Protein AF-A0A9P4G7M4-F1 (afdb_monomer)

Foldseek 3Di:
DVVVLVVLVVVLVVVVVVCCVPPVDDDPLNVLSVVLNVLVVVLVVLVVVLVVLLVQLVVCVVVVHQGDLVSLLSNLVSVLSNLVSVLSSLLSVLVSLLSVVCVVPVVDPVLVVLSVVLVVLSVVLVVLLVVLSCPLQHHVVCSSPLQSSLDDDPSNLVSLVSNLVSSLVSLVSSLVSVVVVVVVDPDDPVVVVVNVVSNVVSVVVNVVSVVVSVCVVVLDPPSVSVSSVSSNVSVVVVVVVVVVD

Radius of gyration: 21.87 Å; Cα contacts (8 Å, |Δi|>4): 175; chains: 1; bounding box: 52×34×66 Å

Structure (mmCIF, N/CA/C/O backbone):
data_AF-A0A9P4G7M4-F1
#
_entry.id   AF-A0A9P4G7M4-F1
#
loop_
_atom_site.group_PDB
_atom_site.id
_atom_site.type_symbol
_atom_site.label_atom_id
_atom_site.label_alt_id
_atom_site.label_comp_id
_atom_site.label_asym_id
_atom_site.label_entity_id
_atom_site.label_seq_id
_atom_site.pdbx_PDB_ins_code
_atom_site.Cartn_x
_atom_site.Cartn_y
_atom_site.Cartn_z
_atom_site.occupancy
_atom_site.B_iso_or_equiv
_atom_site.auth_seq_id
_atom_site.auth_comp_id
_atom_site.auth_asym_id
_atom_site.auth_atom_id
_atom_site.pdbx_PDB_model_num
ATOM 1 N N . MET A 1 1 ? -1.949 13.566 -6.424 1.00 79.69 1 MET A N 1
ATOM 2 C CA . MET A 1 1 ? -1.309 12.669 -5.429 1.00 79.69 1 MET A CA 1
ATOM 3 C C . MET A 1 1 ? -0.889 13.424 -4.176 1.00 79.69 1 MET A C 1
ATOM 5 O O . MET A 1 1 ? -1.465 13.161 -3.133 1.00 79.69 1 MET A O 1
ATOM 9 N N . TRP A 1 2 ? 0.007 14.411 -4.272 1.00 88.25 2 TRP A N 1
ATOM 10 C CA . TRP A 1 2 ? 0.541 15.120 -3.100 1.00 88.25 2 TRP A CA 1
ATOM 11 C C . TRP A 1 2 ? -0.489 15.802 -2.199 1.00 88.25 2 TRP A C 1
ATOM 13 O O . TRP A 1 2 ? -0.325 15.769 -0.988 1.00 88.25 2 TRP A O 1
ATOM 23 N N . ILE A 1 3 ? -1.573 16.349 -2.758 1.00 90.12 3 ILE A N 1
ATOM 24 C CA . ILE A 1 3 ? -2.653 16.963 -1.965 1.00 90.12 3 ILE A CA 1
ATOM 25 C C . ILE A 1 3 ? -3.304 15.929 -1.030 1.00 90.12 3 ILE A C 1
ATOM 27 O O . ILE A 1 3 ? -3.461 16.180 0.161 1.00 90.12 3 ILE A O 1
ATOM 31 N N . LEU A 1 4 ? -3.624 14.739 -1.550 1.00 86.31 4 LEU A N 1
ATOM 32 C CA . LEU A 1 4 ? -4.212 13.653 -0.759 1.00 86.31 4 LEU A CA 1
ATOM 33 C C . LEU A 1 4 ? -3.218 13.114 0.274 1.00 86.31 4 LEU A C 1
ATOM 35 O O . LEU A 1 4 ? -3.598 12.867 1.413 1.00 86.31 4 LEU A O 1
ATOM 39 N N . THR A 1 5 ? -1.939 12.987 -0.089 1.00 87.94 5 THR A N 1
ATOM 40 C CA . THR A 1 5 ? -0.882 12.594 0.854 1.00 87.94 5 THR A CA 1
ATOM 41 C C . THR A 1 5 ? -0.725 13.624 1.970 1.00 87.94 5 THR A C 1
ATOM 43 O O . THR A 1 5 ? -0.665 13.247 3.135 1.00 87.94 5 THR A O 1
ATOM 46 N N . GLY A 1 6 ? -0.735 14.919 1.641 1.00 88.62 6 GLY A N 1
ATOM 47 C CA . GLY A 1 6 ? -0.714 16.012 2.613 1.00 88.62 6 GLY A CA 1
ATOM 48 C C . GLY A 1 6 ? -1.910 15.955 3.559 1.00 88.62 6 GLY A C 1
ATOM 49 O O . GLY A 1 6 ? -1.742 16.042 4.772 1.00 88.62 6 GLY A O 1
ATOM 50 N N . PHE A 1 7 ? -3.106 15.696 3.029 1.00 89.81 7 PHE A N 1
ATOM 51 C CA . PHE A 1 7 ? -4.300 15.492 3.846 1.00 89.81 7 PHE A CA 1
ATOM 52 C C . PHE A 1 7 ? -4.168 14.276 4.781 1.00 89.81 7 PHE A C 1
ATOM 54 O O . PHE A 1 7 ? -4.467 14.380 5.970 1.00 89.81 7 PHE A O 1
ATOM 61 N N . CYS A 1 8 ? -3.641 13.146 4.298 1.00 86.25 8 CYS A N 1
ATOM 62 C CA . CYS A 1 8 ? -3.356 11.971 5.129 1.00 86.25 8 CYS A CA 1
ATOM 63 C C . CYS A 1 8 ? -2.328 12.261 6.233 1.00 86.25 8 CYS A C 1
ATOM 65 O O . CYS A 1 8 ? -2.501 11.798 7.363 1.00 86.25 8 CYS A O 1
ATOM 67 N N . ILE A 1 9 ? -1.282 13.039 5.934 1.00 89.12 9 ILE A N 1
ATOM 68 C CA . ILE A 1 9 ? -0.293 13.483 6.924 1.00 89.12 9 ILE A CA 1
ATOM 69 C C . ILE A 1 9 ? -0.988 14.319 8.002 1.00 89.12 9 ILE A C 1
ATOM 71 O O . ILE A 1 9 ? -0.835 14.025 9.185 1.00 89.12 9 ILE A O 1
ATOM 75 N N . LEU A 1 10 ? -1.813 15.297 7.613 1.00 90.06 10 LEU A N 1
ATOM 76 C CA . LEU A 1 10 ? -2.554 16.146 8.550 1.00 90.06 10 LEU A CA 1
ATOM 77 C C . LEU A 1 10 ? -3.499 15.337 9.448 1.00 90.06 10 LEU A C 1
ATOM 79 O O . LEU A 1 10 ? -3.502 15.532 10.661 1.00 90.06 10 LEU A O 1
ATOM 83 N N . LEU A 1 11 ? -4.257 14.392 8.886 1.00 87.38 11 LEU A N 1
ATOM 84 C CA . LEU A 1 11 ? -5.125 13.504 9.667 1.00 87.38 11 LEU A CA 1
ATOM 85 C C . LEU A 1 11 ? -4.331 12.623 10.638 1.00 87.38 11 LEU A C 1
ATOM 87 O O . LEU A 1 11 ? -4.755 12.410 11.776 1.00 87.38 11 LEU A O 1
ATOM 91 N N . THR A 1 12 ? -3.169 12.130 10.207 1.00 85.56 12 THR A N 1
ATOM 92 C CA . THR A 1 12 ? -2.283 11.315 11.046 1.00 85.56 12 THR A CA 1
ATOM 93 C C . THR A 1 12 ? -1.740 12.148 12.204 1.00 85.56 12 THR A C 1
ATOM 95 O O . THR A 1 12 ? -1.863 11.741 13.357 1.00 85.56 12 THR A O 1
ATOM 98 N N . LEU A 1 13 ? -1.242 13.356 11.930 1.00 86.50 13 LEU A N 1
ATOM 99 C CA . LEU A 1 13 ? -0.801 14.307 12.953 1.00 86.50 13 LEU A CA 1
ATOM 100 C C . LEU A 1 13 ? -1.934 14.682 13.916 1.00 86.50 13 LEU A C 1
ATOM 102 O O . LEU A 1 13 ? -1.719 14.703 15.125 1.00 86.50 13 LEU A O 1
ATOM 106 N N . GLY A 1 14 ? -3.150 14.905 13.411 1.00 84.06 14 GLY A N 1
ATOM 107 C CA . GLY A 1 14 ? -4.335 15.158 14.232 1.00 84.06 14 GLY A CA 1
ATOM 108 C C . GLY A 1 14 ? -4.647 13.996 15.178 1.00 84.06 14 GLY A C 1
ATOM 109 O O . GLY A 1 14 ? -4.887 14.211 16.367 1.00 84.06 14 GLY A O 1
ATOM 110 N N . ARG A 1 15 ? -4.557 12.750 14.695 1.00 82.00 15 ARG A N 1
ATOM 111 C CA . ARG A 1 15 ? -4.693 11.550 15.536 1.00 82.00 15 ARG A CA 1
ATOM 112 C C . ARG A 1 15 ? -3.630 11.506 16.634 1.00 82.00 15 ARG A C 1
ATOM 114 O O . ARG A 1 15 ? -3.980 11.231 17.781 1.00 82.00 15 ARG A O 1
ATOM 121 N N . TYR A 1 16 ? -2.370 11.801 16.312 1.00 82.06 16 TYR A N 1
ATOM 122 C CA . TYR A 1 16 ? -1.296 11.875 17.308 1.00 82.06 16 TYR A CA 1
ATOM 123 C C . TYR A 1 16 ? -1.534 12.977 18.332 1.00 82.06 16 TYR A C 1
ATOM 125 O O . TYR A 1 16 ? -1.404 12.725 19.525 1.00 82.06 16 TYR A O 1
ATOM 133 N N . ALA A 1 17 ? -1.941 14.169 17.895 1.00 83.00 17 ALA A N 1
ATOM 134 C CA . ALA A 1 17 ? -2.231 15.287 18.783 1.00 83.00 17 ALA A CA 1
ATOM 135 C C . ALA A 1 17 ? -3.370 14.950 19.759 1.00 83.00 17 ALA A C 1
ATOM 137 O O . ALA A 1 17 ? -3.234 15.171 20.962 1.00 83.00 17 ALA A O 1
ATOM 138 N N . ILE A 1 18 ? -4.459 14.344 19.273 1.00 82.31 18 ILE A N 1
ATOM 139 C CA . ILE A 1 18 ? -5.577 13.894 20.116 1.00 82.31 18 ILE A CA 1
ATOM 140 C C . ILE A 1 18 ? -5.105 12.824 21.107 1.00 82.31 18 ILE A C 1
ATOM 142 O O . ILE A 1 18 ? -5.385 12.917 22.301 1.00 82.31 18 ILE A O 1
ATOM 146 N N . ARG A 1 19 ? -4.353 11.818 20.646 1.00 77.00 19 ARG A N 1
ATOM 147 C CA . ARG A 1 19 ? -3.856 10.736 21.513 1.00 77.00 19 ARG A CA 1
ATOM 148 C C . ARG A 1 19 ? -2.857 11.222 22.553 1.00 77.00 19 ARG A C 1
ATOM 150 O O . ARG A 1 19 ? -2.927 10.782 23.697 1.00 77.00 19 ARG A O 1
ATOM 157 N N . TYR A 1 20 ? -1.980 12.150 22.190 1.00 75.81 20 TYR A N 1
ATOM 158 C CA . TYR A 1 20 ? -1.038 12.769 23.115 1.00 75.81 20 TYR A CA 1
ATOM 159 C C . TYR A 1 20 ? -1.773 13.527 24.227 1.00 75.81 20 TYR A C 1
ATOM 161 O O . TYR A 1 20 ? -1.411 13.412 25.393 1.00 75.81 20 TYR A O 1
ATOM 169 N N . ARG A 1 21 ? -2.861 14.231 23.886 1.00 76.06 21 ARG A N 1
ATOM 170 C CA . ARG A 1 21 ? -3.689 14.969 24.852 1.00 76.06 21 ARG A CA 1
ATOM 171 C C . ARG A 1 21 ? -4.568 14.072 25.731 1.00 76.06 21 ARG A C 1
ATOM 173 O O . ARG A 1 21 ? -4.861 14.464 26.853 1.00 76.06 21 ARG A O 1
ATOM 180 N N . VAL A 1 22 ? -5.002 12.908 25.237 1.00 75.00 22 VAL A N 1
ATOM 181 C CA . VAL A 1 22 ? -5.987 12.047 25.926 1.00 75.00 22 VAL A CA 1
ATOM 182 C C . VAL A 1 22 ? -5.360 10.837 26.630 1.00 75.00 22 VAL A C 1
ATOM 184 O O . VAL A 1 22 ? -5.809 10.474 27.711 1.00 75.00 22 VAL A O 1
ATOM 187 N N . SER A 1 23 ? -4.355 10.184 26.037 1.00 64.69 23 SER A N 1
ATOM 188 C CA . SER A 1 23 ? -3.892 8.855 26.474 1.00 64.69 23 SER A CA 1
ATOM 189 C C . SER A 1 23 ? -2.457 8.807 27.012 1.00 64.69 23 SER A C 1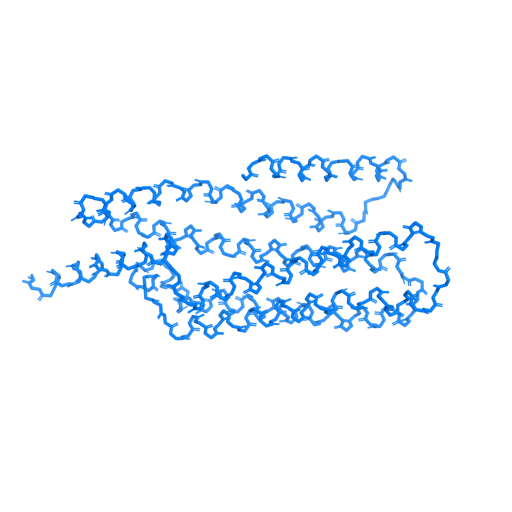
ATOM 191 O O . SER A 1 23 ? -2.133 7.815 27.665 1.00 64.69 23 SER A O 1
ATOM 193 N N . LEU A 1 24 ? -1.598 9.802 26.726 1.00 61.62 24 LEU A N 1
ATOM 194 C CA . LEU A 1 24 ? -0.189 9.913 27.178 1.00 61.62 24 LEU A CA 1
ATOM 195 C C . LEU A 1 24 ? 0.673 8.628 27.055 1.00 61.62 24 LEU A C 1
ATOM 197 O O . LEU A 1 24 ? 1.715 8.504 27.696 1.00 61.62 24 LEU A O 1
ATOM 201 N N . ARG A 1 25 ? 0.267 7.653 26.235 1.00 60.00 25 ARG A N 1
ATOM 202 C CA . ARG A 1 25 ? 0.961 6.375 26.036 1.00 60.00 25 ARG A CA 1
ATOM 203 C C . ARG A 1 25 ? 1.052 6.064 24.551 1.00 60.00 25 ARG A C 1
ATOM 205 O O . ARG A 1 25 ? 0.044 6.109 23.851 1.00 60.00 25 ARG A O 1
ATOM 212 N N . PHE A 1 26 ? 2.258 5.726 24.103 1.00 59.38 26 PHE A N 1
ATOM 213 C CA . PHE A 1 26 ? 2.519 5.241 22.751 1.00 59.38 26 PHE A CA 1
ATOM 214 C C . PHE A 1 26 ? 2.152 3.762 22.656 1.00 59.38 26 PHE A C 1
ATOM 216 O O . PHE A 1 26 ? 2.694 2.936 23.394 1.00 59.38 26 PHE A O 1
ATOM 223 N N . TYR A 1 27 ? 1.240 3.428 21.747 1.00 67.25 27 TYR A N 1
ATOM 224 C CA . TYR A 1 27 ? 0.842 2.047 21.494 1.00 67.25 27 TYR A CA 1
ATOM 225 C C . TYR A 1 27 ? 1.516 1.509 20.228 1.00 67.25 27 TYR A C 1
ATOM 227 O O . TYR A 1 27 ? 1.946 2.248 19.345 1.00 67.25 27 TYR A O 1
ATOM 235 N N . LYS A 1 28 ? 1.638 0.181 20.131 1.00 72.88 28 LYS A N 1
ATOM 236 C CA . LYS A 1 28 ? 2.286 -0.487 18.986 1.00 72.88 28 LYS A CA 1
ATOM 237 C C . LYS A 1 28 ? 1.546 -0.233 17.661 1.00 72.88 28 LYS A C 1
ATOM 239 O O . LYS A 1 28 ? 2.158 -0.351 16.603 1.00 72.88 28 LYS A O 1
ATOM 244 N N . ASP A 1 29 ? 0.261 0.130 17.708 1.00 74.94 29 ASP A N 1
ATOM 245 C CA . ASP A 1 29 ? -0.522 0.507 16.525 1.00 74.94 29 ASP A CA 1
ATOM 246 C C . ASP A 1 29 ? -0.053 1.833 15.907 1.00 74.94 29 ASP A C 1
ATOM 248 O O . ASP A 1 29 ? -0.089 1.985 14.686 1.00 74.94 29 ASP A O 1
ATOM 252 N N . ASP A 1 30 ? 0.446 2.763 16.725 1.00 78.00 30 ASP A N 1
ATOM 253 C CA . ASP A 1 30 ? 0.988 4.038 16.259 1.00 78.00 30 ASP A CA 1
ATOM 254 C C . ASP A 1 30 ? 2.239 3.824 15.394 1.00 78.00 30 ASP A C 1
ATOM 256 O O . ASP A 1 30 ? 2.369 4.415 14.325 1.00 78.00 30 ASP A O 1
ATOM 260 N N . ILE A 1 31 ? 3.139 2.926 15.800 1.00 81.94 31 ILE A N 1
ATOM 261 C CA . ILE A 1 31 ? 4.343 2.615 15.012 1.00 81.94 31 ILE A CA 1
ATOM 262 C C . ILE A 1 31 ? 3.945 2.041 13.646 1.00 81.94 31 ILE A C 1
ATOM 264 O O . ILE A 1 31 ? 4.458 2.482 12.620 1.00 81.94 31 ILE A O 1
ATOM 268 N N . ALA A 1 32 ? 2.978 1.119 13.613 1.00 83.06 32 ALA A N 1
ATOM 269 C CA . ALA A 1 32 ? 2.484 0.547 12.362 1.00 83.06 32 ALA A CA 1
ATOM 270 C C . ALA A 1 32 ? 1.860 1.614 11.441 1.00 83.06 32 ALA A C 1
ATOM 272 O O . ALA A 1 32 ? 2.080 1.590 10.229 1.00 83.06 32 ALA A O 1
ATOM 273 N N . HIS A 1 33 ? 1.135 2.591 11.996 1.00 81.88 33 HIS A N 1
ATOM 274 C CA . HIS A 1 33 ? 0.593 3.708 11.220 1.00 81.88 33 HIS A CA 1
ATOM 275 C C . HIS A 1 33 ? 1.676 4.646 10.668 1.00 81.88 33 HIS A C 1
ATOM 277 O O . HIS A 1 33 ? 1.557 5.078 9.521 1.00 81.88 33 HIS A O 1
ATOM 283 N N . LEU A 1 34 ? 2.745 4.925 11.420 1.00 86.00 34 LEU A N 1
ATOM 284 C CA . LEU A 1 34 ? 3.889 5.693 10.909 1.00 86.00 34 LEU A CA 1
ATOM 285 C C . LEU A 1 34 ? 4.627 4.945 9.803 1.00 86.00 34 LEU A C 1
ATOM 287 O O . LEU A 1 34 ? 4.969 5.548 8.789 1.00 86.00 34 LEU A O 1
ATOM 291 N N . CYS A 1 35 ? 4.818 3.633 9.951 1.00 88.81 35 CYS A N 1
ATOM 292 C CA . CYS A 1 35 ? 5.389 2.806 8.892 1.00 88.81 35 CYS A CA 1
ATOM 293 C C . CYS A 1 35 ? 4.529 2.863 7.621 1.00 88.81 35 CYS A C 1
ATOM 295 O O . CYS A 1 35 ? 5.064 3.039 6.528 1.00 88.81 35 CYS A O 1
ATOM 297 N N . ALA A 1 36 ? 3.199 2.787 7.751 1.00 88.19 36 ALA A N 1
ATOM 298 C CA . ALA A 1 36 ? 2.291 2.943 6.616 1.00 88.19 36 ALA A CA 1
ATOM 299 C C . ALA A 1 36 ? 2.414 4.334 5.969 1.00 88.19 36 ALA A C 1
ATOM 301 O O . ALA A 1 36 ? 2.448 4.439 4.746 1.00 88.19 36 ALA A O 1
ATOM 302 N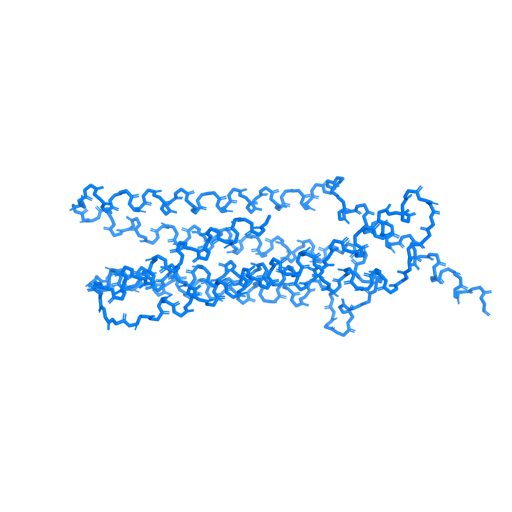 N . LEU A 1 37 ? 2.539 5.400 6.765 1.00 89.38 37 LEU A N 1
ATOM 303 C CA . LEU A 1 37 ? 2.759 6.748 6.237 1.00 89.38 37 LEU A CA 1
ATOM 304 C C . LEU A 1 37 ? 4.091 6.852 5.478 1.00 89.38 37 LEU A C 1
ATOM 306 O O . LEU A 1 37 ? 4.133 7.436 4.397 1.00 89.38 37 LEU A O 1
ATOM 310 N N . GLY A 1 38 ? 5.152 6.236 6.004 1.00 91.31 38 GLY A N 1
ATOM 311 C CA . GLY A 1 38 ? 6.445 6.133 5.329 1.00 91.31 38 GLY A CA 1
ATOM 312 C C . GLY A 1 38 ? 6.325 5.447 3.969 1.00 91.31 38 GLY A C 1
ATOM 313 O O . GLY A 1 38 ? 6.766 5.998 2.960 1.00 91.31 38 GLY A O 1
ATOM 314 N N . TRP A 1 39 ? 5.640 4.300 3.907 1.00 92.81 39 TRP A N 1
ATOM 315 C CA . TRP A 1 39 ? 5.383 3.609 2.641 1.00 92.81 39 TRP A CA 1
ATOM 316 C C . TRP A 1 39 ? 4.549 4.437 1.665 1.00 92.81 39 TRP A C 1
ATOM 318 O O . TRP A 1 39 ? 4.826 4.421 0.469 1.00 92.81 39 TRP A O 1
ATOM 328 N N . LEU A 1 40 ? 3.563 5.198 2.148 1.00 91.75 40 LEU A N 1
ATOM 329 C CA . LEU A 1 40 ? 2.769 6.089 1.303 1.00 91.75 40 LEU A CA 1
ATOM 330 C C . LEU A 1 40 ? 3.627 7.201 0.687 1.00 91.75 40 LEU A C 1
ATOM 332 O O . LEU A 1 40 ? 3.487 7.491 -0.500 1.00 91.75 40 LEU A O 1
ATOM 336 N N . ILE A 1 41 ? 4.528 7.803 1.468 1.00 92.94 41 ILE A N 1
ATOM 337 C CA . ILE A 1 41 ? 5.445 8.837 0.971 1.00 92.94 41 ILE A CA 1
ATOM 338 C C . ILE A 1 41 ? 6.378 8.244 -0.088 1.00 92.94 41 ILE A C 1
ATOM 340 O O . ILE A 1 41 ? 6.483 8.817 -1.169 1.00 92.94 41 ILE A O 1
ATOM 344 N N . ILE A 1 42 ? 6.977 7.077 0.177 1.00 93.31 42 ILE A N 1
ATOM 345 C CA . ILE A 1 42 ? 7.842 6.368 -0.782 1.00 93.31 42 ILE A CA 1
ATOM 346 C C . ILE A 1 42 ? 7.071 6.024 -2.065 1.00 93.31 42 ILE A C 1
ATOM 348 O O . ILE A 1 42 ? 7.563 6.223 -3.172 1.00 93.31 42 ILE A O 1
ATOM 352 N N . PHE A 1 43 ? 5.828 5.555 -1.949 1.00 92.31 43 PHE A N 1
ATOM 353 C CA . PHE A 1 43 ? 4.995 5.255 -3.112 1.00 92.31 43 PHE A CA 1
ATOM 354 C C . PHE A 1 43 ? 4.743 6.511 -3.956 1.00 92.31 43 PHE A C 1
ATOM 356 O O . PHE A 1 43 ? 4.850 6.476 -5.185 1.00 92.31 43 PHE A O 1
ATOM 363 N N . CYS A 1 44 ? 4.431 7.635 -3.306 1.00 91.69 44 CYS A N 1
ATOM 364 C CA . CYS A 1 44 ? 4.222 8.905 -3.989 1.00 91.69 44 CYS A CA 1
ATOM 365 C C . CYS A 1 44 ? 5.500 9.425 -4.651 1.00 91.69 44 CYS A C 1
ATOM 367 O O . CYS A 1 44 ? 5.419 9.875 -5.791 1.00 91.69 44 CYS A O 1
ATOM 369 N N . THR A 1 45 ? 6.664 9.341 -3.999 1.00 92.62 45 THR A N 1
ATOM 370 C CA . THR A 1 45 ? 7.934 9.779 -4.599 1.00 92.62 45 THR A CA 1
ATOM 371 C C . THR A 1 45 ? 8.305 8.929 -5.810 1.00 92.62 45 THR A C 1
ATOM 373 O O . THR A 1 45 ? 8.600 9.495 -6.859 1.00 92.62 45 THR A O 1
ATOM 376 N N . ILE A 1 46 ? 8.211 7.596 -5.722 1.00 92.19 46 ILE A N 1
ATOM 377 C CA . ILE A 1 46 ? 8.483 6.699 -6.859 1.00 92.19 46 ILE A CA 1
ATOM 378 C C . ILE A 1 46 ? 7.545 7.018 -8.025 1.00 92.19 46 ILE A C 1
ATOM 380 O O . ILE A 1 46 ? 7.999 7.168 -9.157 1.00 92.19 46 ILE A O 1
ATOM 384 N N . THR A 1 47 ? 6.249 7.190 -7.746 1.00 89.31 47 THR A N 1
ATOM 385 C CA . THR A 1 47 ? 5.258 7.535 -8.777 1.00 89.31 47 THR A CA 1
ATOM 386 C C . THR A 1 47 ? 5.596 8.866 -9.456 1.00 89.31 47 THR A C 1
ATOM 388 O O . THR A 1 47 ? 5.413 8.997 -10.659 1.00 89.31 47 THR A O 1
ATOM 391 N N . 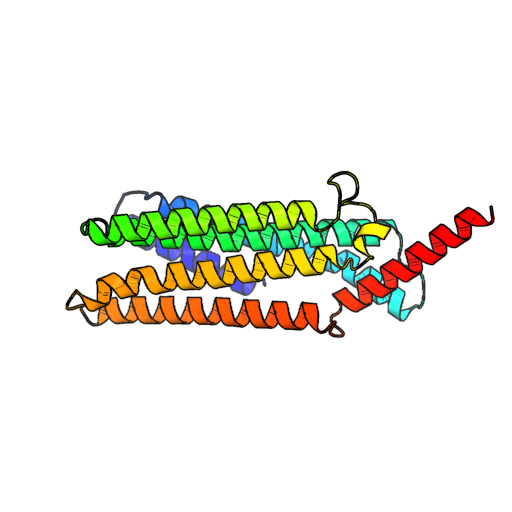GLN A 1 48 ? 6.119 9.848 -8.713 1.00 91.75 48 GLN A N 1
ATOM 392 C CA . GLN A 1 48 ? 6.551 11.129 -9.282 1.00 91.75 48 GLN A CA 1
ATOM 393 C C . GLN A 1 48 ? 7.781 10.993 -10.177 1.00 91.75 48 GLN A C 1
ATOM 395 O O . GLN A 1 48 ? 7.788 11.505 -11.292 1.00 91.75 48 GLN A O 1
ATOM 400 N N . VAL A 1 49 ? 8.800 10.264 -9.717 1.00 91.69 49 VAL A N 1
ATOM 401 C CA . VAL A 1 49 ? 10.022 10.013 -10.498 1.00 91.69 49 VAL A CA 1
ATOM 402 C C . VAL A 1 49 ? 9.704 9.240 -11.780 1.00 91.69 49 VAL A C 1
ATOM 404 O O . VAL A 1 49 ? 10.298 9.504 -12.821 1.00 91.69 49 VAL A O 1
ATOM 407 N N . MET A 1 50 ? 8.721 8.338 -11.737 1.00 88.88 50 MET A N 1
ATOM 408 C CA . MET A 1 50 ? 8.293 7.546 -12.889 1.00 88.88 50 MET A CA 1
ATOM 409 C C . MET A 1 50 ? 7.696 8.382 -14.035 1.00 88.88 50 MET A C 1
ATOM 411 O O . MET A 1 50 ? 7.757 7.941 -15.183 1.00 88.88 50 MET A O 1
ATOM 415 N N . PHE A 1 51 ? 7.179 9.594 -13.791 1.00 88.12 51 PHE A N 1
ATOM 416 C CA . PHE A 1 51 ? 6.650 10.440 -14.875 1.00 88.12 51 PHE A CA 1
ATOM 417 C C . PHE A 1 51 ? 7.710 10.807 -15.921 1.00 88.12 51 PHE A C 1
ATOM 419 O O . PHE A 1 51 ? 7.382 10.872 -17.102 1.00 88.12 51 PHE A O 1
ATOM 426 N N . GLY A 1 52 ? 8.972 10.989 -15.518 1.00 88.44 52 GLY A N 1
ATOM 427 C CA . GLY A 1 52 ? 10.078 11.311 -16.427 1.00 88.44 52 GLY A CA 1
ATOM 428 C C . GLY A 1 52 ? 10.287 10.269 -17.536 1.00 88.44 52 GLY A C 1
ATOM 429 O O . GLY A 1 52 ? 10.084 10.592 -18.708 1.00 88.44 52 GLY A O 1
ATOM 430 N N . PRO A 1 53 ? 10.650 9.012 -17.207 1.00 86.44 53 PRO A N 1
ATOM 431 C CA . PRO A 1 53 ? 10.840 7.969 -18.214 1.00 86.44 53 PRO A CA 1
ATOM 432 C C . PRO A 1 53 ? 9.552 7.659 -18.984 1.00 86.44 53 PRO A C 1
ATOM 434 O O . PRO A 1 53 ? 9.615 7.440 -20.190 1.00 86.44 53 PRO A O 1
ATOM 437 N N . THR A 1 54 ? 8.385 7.732 -18.331 1.00 86.12 54 THR A N 1
ATOM 438 C CA . THR A 1 54 ? 7.081 7.560 -18.998 1.00 86.12 54 THR A CA 1
ATOM 439 C C . THR A 1 54 ? 6.892 8.592 -20.112 1.00 86.12 54 THR A C 1
ATOM 441 O O . THR A 1 54 ? 6.524 8.233 -21.224 1.00 86.12 54 THR A O 1
ATOM 444 N N . HIS A 1 55 ? 7.191 9.869 -19.856 1.00 87.31 55 HIS A N 1
ATOM 445 C CA . HIS A 1 55 ? 7.063 10.929 -20.858 1.00 87.31 55 HIS A CA 1
ATOM 446 C C . HIS A 1 55 ? 8.050 10.757 -22.022 1.00 87.31 55 HIS A C 1
ATOM 448 O O . HIS A 1 55 ? 7.715 11.050 -23.167 1.00 87.31 55 HIS A O 1
ATOM 454 N N . ILE A 1 56 ? 9.267 10.276 -21.756 1.00 86.62 56 ILE A N 1
ATOM 455 C CA . ILE A 1 56 ? 10.252 9.993 -22.812 1.00 86.62 56 ILE A CA 1
ATOM 456 C C . ILE A 1 56 ? 9.753 8.860 -23.713 1.00 86.62 56 ILE A C 1
ATOM 458 O O . ILE A 1 56 ? 9.809 8.990 -24.933 1.00 86.62 56 ILE A O 1
ATOM 462 N N . MET A 1 57 ? 9.222 7.787 -23.124 1.00 82.62 57 MET A N 1
ATOM 463 C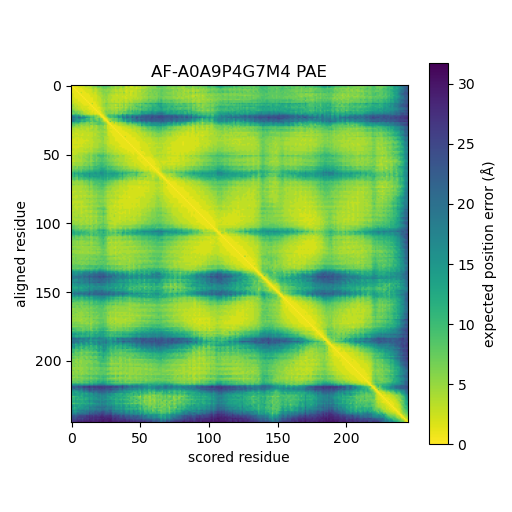 CA . MET A 1 57 ? 8.676 6.656 -23.876 1.00 82.62 57 MET A CA 1
ATOM 464 C C . MET A 1 57 ? 7.379 7.006 -24.634 1.00 82.62 57 MET A C 1
ATOM 466 O O . MET A 1 57 ? 7.124 6.483 -25.715 1.00 82.62 57 MET A O 1
ATOM 470 N N . LEU A 1 58 ? 6.559 7.919 -24.105 1.00 84.94 58 LEU A N 1
ATOM 471 C CA . LEU A 1 58 ? 5.400 8.454 -24.830 1.00 84.94 58 LEU A CA 1
ATOM 472 C C . LEU A 1 58 ? 5.816 9.341 -26.006 1.00 84.94 58 LEU A C 1
ATOM 474 O O . LEU A 1 58 ? 5.234 9.262 -27.081 1.00 84.94 58 LEU A O 1
ATOM 478 N N . ARG A 1 59 ? 6.870 10.140 -25.846 1.00 86.69 59 ARG A N 1
ATOM 479 C CA . ARG A 1 59 ? 7.398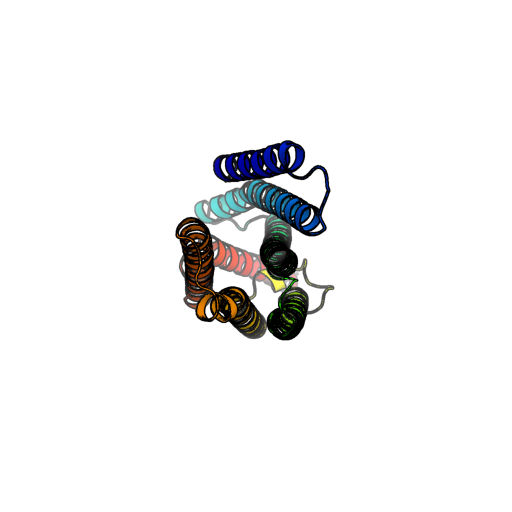 10.954 -26.943 1.00 86.69 59 ARG A CA 1
ATOM 480 C C . ARG A 1 59 ? 8.034 10.100 -28.042 1.00 86.69 59 ARG A C 1
ATOM 482 O O . ARG A 1 59 ? 7.935 10.438 -29.216 1.00 86.69 59 ARG A O 1
ATOM 489 N N . SER A 1 60 ? 8.694 9.002 -27.680 1.00 83.62 60 SER A N 1
ATOM 490 C CA . SER A 1 60 ? 9.279 8.080 -28.659 1.00 83.62 60 SER A CA 1
ATOM 491 C C . SER A 1 60 ? 8.199 7.367 -29.483 1.00 83.62 60 SER A C 1
ATOM 493 O O . SER A 1 60 ? 8.378 7.185 -30.683 1.00 83.62 60 SER A O 1
ATOM 495 N N . LEU A 1 61 ? 7.046 7.077 -28.867 1.00 82.06 61 LEU A N 1
ATOM 496 C CA . LEU A 1 61 ? 5.827 6.625 -29.548 1.00 82.06 61 LEU A CA 1
ATOM 497 C C . LEU A 1 61 ? 5.313 7.642 -30.576 1.00 82.06 61 LEU A C 1
ATOM 499 O O . LEU A 1 61 ? 5.084 7.285 -31.727 1.00 82.06 61 LEU A O 1
ATOM 503 N N . GLU A 1 62 ? 5.164 8.908 -30.177 1.00 84.75 62 GLU A N 1
ATOM 504 C CA . GLU A 1 62 ? 4.701 9.984 -31.071 1.00 84.75 62 GLU A CA 1
ATOM 505 C C . GLU A 1 62 ? 5.641 10.199 -32.263 1.00 84.75 62 GLU A C 1
ATOM 507 O O . GLU A 1 62 ? 5.193 10.453 -33.379 1.00 84.75 62 GLU A O 1
ATOM 512 N N . LEU A 1 63 ? 6.951 10.087 -32.029 1.00 86.06 63 LEU A N 1
ATOM 513 C CA . LEU A 1 63 ? 7.987 10.272 -33.045 1.00 86.06 63 LEU A CA 1
ATOM 514 C C . LEU A 1 63 ? 8.302 8.996 -33.838 1.00 86.06 63 LEU A C 1
ATOM 516 O O . LEU A 1 63 ? 9.160 9.053 -34.715 1.00 86.06 63 LEU A O 1
ATOM 520 N N . GLN A 1 64 ? 7.669 7.859 -33.518 1.00 82.19 64 GLN A N 1
ATOM 521 C CA . GLN A 1 64 ? 7.970 6.537 -34.093 1.00 82.19 64 GLN A CA 1
ATOM 522 C C . GLN A 1 64 ? 9.469 6.191 -34.052 1.00 82.19 64 GLN A C 1
ATOM 524 O O . GLN A 1 64 ? 10.019 5.576 -34.963 1.00 82.19 64 GLN A O 1
ATOM 529 N N . THR A 1 65 ? 10.149 6.618 -32.989 1.00 82.44 65 THR A N 1
ATOM 530 C CA . THR A 1 65 ? 11.565 6.317 -32.759 1.00 82.44 65 THR A CA 1
ATOM 531 C C . THR A 1 65 ? 11.692 5.330 -31.604 1.00 82.44 65 THR A C 1
ATOM 533 O O . THR A 1 65 ? 10.913 5.410 -30.653 1.00 82.44 65 THR A O 1
ATOM 536 N N . PRO A 1 66 ? 12.653 4.393 -31.640 1.00 78.25 66 PRO A N 1
ATOM 537 C CA . PRO A 1 66 ? 12.837 3.464 -30.536 1.00 78.25 66 PRO A CA 1
ATOM 538 C C . PRO A 1 66 ? 13.301 4.223 -29.276 1.00 78.25 66 PRO A C 1
ATOM 540 O O . PRO A 1 66 ? 14.289 4.966 -29.344 1.00 78.25 66 PRO A O 1
ATOM 543 N N . PRO A 1 67 ? 12.626 4.082 -28.115 1.00 79.44 67 PRO A N 1
ATOM 544 C CA . PRO A 1 67 ? 13.098 4.669 -26.867 1.00 79.44 67 PRO A CA 1
ATOM 545 C C . PRO A 1 67 ? 14.494 4.167 -26.473 1.00 79.44 67 PRO A C 1
ATOM 547 O O . PRO A 1 67 ? 14.833 3.006 -26.713 1.00 79.44 67 PRO A O 1
ATOM 550 N N . PRO A 1 68 ? 15.297 5.000 -25.785 1.00 83.12 68 PRO A N 1
ATOM 551 C CA . PRO A 1 68 ? 16.594 4.571 -25.282 1.00 83.12 68 PRO A CA 1
ATOM 552 C C . PRO A 1 68 ? 16.464 3.359 -24.337 1.00 83.12 68 PRO A C 1
ATOM 554 O O . PRO A 1 68 ? 15.653 3.399 -23.402 1.00 83.12 68 PRO A O 1
ATOM 557 N N . PRO A 1 69 ? 17.306 2.316 -24.477 1.00 78.12 69 PRO A N 1
ATOM 558 C CA . PRO A 1 69 ? 17.208 1.101 -23.660 1.00 78.12 69 PRO A CA 1
ATOM 559 C C . PRO A 1 69 ? 17.410 1.372 -22.160 1.00 78.12 69 PRO A C 1
ATOM 561 O O . PRO A 1 69 ? 16.797 0.727 -21.306 1.00 78.12 69 PRO A O 1
ATOM 564 N N . ALA A 1 70 ? 18.206 2.391 -21.819 1.00 82.44 70 ALA A N 1
ATOM 565 C CA . ALA A 1 70 ? 18.383 2.847 -20.442 1.00 82.44 70 ALA A CA 1
ATOM 566 C C . ALA A 1 70 ? 17.073 3.362 -19.815 1.00 82.44 70 ALA A C 1
ATOM 568 O O . ALA A 1 70 ? 16.810 3.105 -18.640 1.00 82.44 70 ALA A O 1
ATOM 569 N N . THR A 1 71 ? 16.229 4.048 -20.593 1.00 84.69 71 THR A N 1
ATOM 570 C CA . THR A 1 71 ? 14.932 4.567 -20.134 1.00 84.69 71 THR A CA 1
ATOM 571 C C . THR A 1 71 ? 13.953 3.430 -19.851 1.00 84.69 71 THR A C 1
ATOM 573 O O . THR A 1 71 ? 13.256 3.468 -18.838 1.00 84.69 71 THR A O 1
ATOM 576 N N . ILE A 1 72 ? 13.956 2.386 -20.686 1.00 79.69 72 ILE A N 1
ATOM 577 C CA . ILE A 1 72 ? 13.131 1.185 -20.493 1.00 79.69 72 ILE A CA 1
ATOM 578 C C . ILE A 1 72 ? 13.533 0.472 -19.197 1.00 79.69 72 ILE A C 1
ATOM 580 O O . ILE A 1 72 ? 12.683 0.210 -18.348 1.00 79.69 72 ILE A O 1
ATOM 584 N N . SER A 1 73 ? 14.832 0.226 -18.986 1.00 80.56 73 SER A N 1
ATOM 585 C CA . SER A 1 73 ? 15.324 -0.412 -17.753 1.00 80.56 73 SER A CA 1
ATOM 586 C C . SER A 1 73 ? 14.977 0.408 -16.499 1.00 80.56 73 SER A C 1
ATOM 588 O O . SER A 1 73 ? 14.505 -0.138 -15.497 1.00 80.56 73 SER A O 1
ATOM 590 N N . GLN A 1 74 ? 15.123 1.737 -16.557 1.00 84.56 74 GLN A N 1
ATOM 591 C CA . GLN A 1 74 ? 14.732 2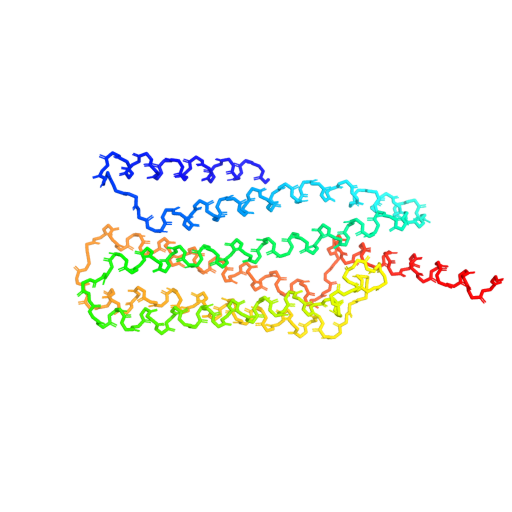.628 -15.459 1.00 84.56 74 GLN A CA 1
ATOM 592 C C . GLN A 1 74 ? 13.229 2.574 -15.166 1.00 84.56 74 GLN A C 1
ATOM 594 O O . GLN A 1 74 ? 12.842 2.430 -14.004 1.00 84.56 74 GLN A O 1
ATOM 599 N N . PHE A 1 75 ? 12.381 2.642 -16.195 1.00 84.69 75 PHE A N 1
ATOM 600 C CA . PHE A 1 75 ? 10.930 2.504 -16.053 1.00 84.69 75 PHE A CA 1
ATOM 601 C C . PHE A 1 75 ? 10.566 1.164 -15.403 1.00 84.69 75 PHE A C 1
ATOM 603 O O . PHE A 1 75 ? 9.821 1.114 -14.424 1.00 84.69 75 PHE A O 1
ATOM 610 N N . CYS A 1 76 ? 11.174 0.080 -15.877 1.00 79.62 76 CYS A N 1
ATOM 611 C CA . CYS A 1 76 ? 10.981 -1.267 -15.361 1.00 79.62 76 CYS A CA 1
ATOM 612 C C . CYS A 1 76 ? 11.317 -1.403 -13.875 1.00 79.62 76 CYS A C 1
ATOM 614 O O . CYS A 1 76 ? 10.532 -2.012 -13.138 1.00 79.62 76 CYS A O 1
ATOM 616 N N . ARG A 1 77 ? 12.444 -0.832 -13.435 1.00 82.69 77 ARG A N 1
ATOM 617 C CA . ARG A 1 77 ? 12.873 -0.805 -12.028 1.00 82.69 77 ARG A CA 1
ATOM 618 C C . ARG A 1 77 ? 11.910 -0.007 -11.157 1.00 82.69 77 ARG A C 1
ATOM 620 O O . ARG A 1 77 ? 11.469 -0.501 -10.119 1.00 82.69 77 ARG A O 1
ATOM 627 N N . LEU A 1 78 ? 11.547 1.198 -11.599 1.00 87.19 78 LEU A N 1
ATOM 628 C CA . LEU A 1 78 ? 10.625 2.076 -10.877 1.00 87.19 78 LEU A CA 1
ATOM 629 C C . LEU A 1 78 ? 9.238 1.444 -10.739 1.00 87.19 78 LEU A C 1
ATOM 631 O O . LEU A 1 78 ? 8.665 1.479 -9.655 1.00 87.19 78 LEU A O 1
ATOM 635 N N . GLN A 1 79 ? 8.746 0.779 -11.782 1.00 82.56 79 GLN A N 1
ATOM 636 C CA . GLN A 1 79 ? 7.467 0.073 -11.763 1.00 82.56 79 GLN A CA 1
ATOM 637 C C . GLN A 1 79 ? 7.471 -1.115 -10.785 1.00 82.56 79 GLN A C 1
ATOM 639 O O . GLN A 1 79 ? 6.496 -1.330 -10.061 1.00 82.56 79 GLN A O 1
ATOM 644 N N . THR A 1 80 ? 8.563 -1.892 -10.722 1.00 80.50 80 THR A N 1
ATOM 645 C CA . THR A 1 80 ? 8.706 -2.969 -9.721 1.00 80.50 80 THR A CA 1
ATOM 646 C C . THR A 1 80 ? 8.713 -2.398 -8.311 1.00 80.50 80 THR A C 1
ATOM 648 O O . THR A 1 80 ? 7.976 -2.880 -7.449 1.00 80.50 80 THR A O 1
ATOM 651 N N . ALA A 1 81 ? 9.514 -1.354 -8.083 1.00 86.69 81 ALA A N 1
ATOM 652 C CA . ALA A 1 81 ? 9.611 -0.695 -6.788 1.00 86.69 81 ALA A CA 1
ATOM 653 C C . ALA A 1 81 ? 8.251 -0.128 -6.357 1.00 86.69 81 ALA A C 1
ATOM 655 O O . ALA A 1 81 ? 7.812 -0.373 -5.236 1.00 86.69 81 ALA A O 1
ATOM 656 N N . GLN A 1 82 ? 7.535 0.534 -7.268 1.00 87.56 82 GLN A N 1
ATOM 657 C CA . GLN A 1 82 ? 6.198 1.063 -7.026 1.00 87.56 82 GLN A CA 1
ATOM 658 C C . GLN A 1 82 ? 5.214 -0.044 -6.629 1.00 87.56 82 GLN A C 1
ATOM 660 O O . GLN A 1 82 ? 4.481 0.109 -5.649 1.00 87.56 82 GLN A O 1
ATOM 665 N N . GLY A 1 83 ? 5.205 -1.162 -7.362 1.00 83.25 83 GLY A N 1
ATOM 666 C CA . GLY A 1 83 ? 4.368 -2.319 -7.051 1.00 83.25 83 GLY A CA 1
ATOM 667 C C . GLY A 1 83 ? 4.676 -2.895 -5.669 1.00 83.25 83 GLY A C 1
ATOM 668 O O . GLY A 1 83 ? 3.766 -3.069 -4.859 1.00 83.25 83 GLY A O 1
ATOM 669 N N . ALA A 1 84 ? 5.955 -3.120 -5.362 1.00 85.25 84 ALA A N 1
ATOM 670 C CA . ALA A 1 84 ? 6.388 -3.618 -4.059 1.00 85.25 84 ALA A CA 1
ATOM 671 C C . ALA A 1 84 ? 5.961 -2.676 -2.923 1.00 85.25 84 ALA A C 1
ATOM 673 O O . ALA A 1 84 ? 5.328 -3.115 -1.961 1.00 85.25 84 ALA A O 1
ATOM 674 N N . THR A 1 85 ? 6.231 -1.372 -3.051 1.00 88.75 85 THR A N 1
ATOM 675 C CA . THR A 1 85 ? 5.830 -0.371 -2.054 1.00 88.75 85 THR A CA 1
ATOM 676 C C . THR A 1 85 ? 4.314 -0.324 -1.869 1.00 88.75 85 THR A C 1
ATOM 678 O O . THR A 1 85 ? 3.844 -0.228 -0.736 1.00 88.75 85 THR A O 1
ATOM 681 N N . PHE A 1 86 ? 3.538 -0.435 -2.952 1.00 86.12 86 PHE A N 1
ATOM 682 C CA . PHE A 1 86 ? 2.080 -0.490 -2.872 1.00 86.12 86 PHE A CA 1
ATOM 683 C C . PHE A 1 86 ? 1.600 -1.677 -2.030 1.00 86.12 86 PHE A C 1
ATOM 685 O O . PHE A 1 86 ? 0.759 -1.499 -1.146 1.00 86.12 86 PHE A O 1
ATOM 692 N N . TYR A 1 87 ? 2.158 -2.870 -2.253 1.00 85.50 87 TYR A N 1
ATOM 693 C CA . TYR A 1 87 ? 1.816 -4.037 -1.445 1.00 85.50 87 TYR A CA 1
ATOM 694 C C . TYR A 1 87 ? 2.210 -3.835 0.021 1.00 85.50 87 TYR A C 1
ATOM 696 O O . TYR A 1 87 ? 1.366 -4.016 0.897 1.00 85.50 87 TYR A O 1
ATOM 704 N N . PHE A 1 88 ? 3.441 -3.400 0.313 1.00 88.62 88 PHE A N 1
ATOM 705 C CA . PHE A 1 88 ? 3.884 -3.163 1.695 1.00 88.62 88 PHE A CA 1
ATOM 706 C C . PHE A 1 88 ? 3.014 -2.146 2.434 1.00 88.62 88 PHE A C 1
ATOM 708 O O . PHE A 1 88 ? 2.652 -2.380 3.591 1.00 88.62 88 PHE A O 1
ATOM 715 N N . LEU A 1 89 ? 2.624 -1.056 1.768 1.00 90.06 89 LEU A N 1
ATOM 716 C CA . LEU A 1 89 ? 1.657 -0.097 2.294 1.00 90.06 89 LEU A CA 1
ATOM 717 C C . LEU A 1 89 ? 0.349 -0.799 2.678 1.00 90.06 89 LEU A C 1
ATOM 719 O O . LEU A 1 89 ? -0.119 -0.659 3.808 1.00 90.06 89 LEU A O 1
ATOM 723 N N . HIS A 1 90 ? -0.219 -1.576 1.756 1.00 85.56 90 HIS A N 1
ATOM 724 C CA . HIS A 1 90 ? -1.503 -2.242 1.949 1.00 85.56 90 HIS A CA 1
ATOM 725 C C . HIS A 1 90 ? -1.462 -3.225 3.131 1.00 85.56 90 HIS A C 1
ATOM 727 O O . HIS A 1 90 ? -2.304 -3.161 4.027 1.00 85.56 90 HIS A O 1
ATOM 733 N N . TRP A 1 91 ? -0.429 -4.068 3.204 1.00 88.44 91 TRP A N 1
ATOM 734 C CA . TRP A 1 91 ? -0.244 -5.028 4.296 1.00 88.44 91 TRP A CA 1
ATOM 735 C C . TRP A 1 91 ? 0.007 -4.351 5.649 1.00 88.44 91 TRP A C 1
ATOM 737 O O . TRP A 1 91 ? -0.556 -4.771 6.661 1.00 88.44 91 TRP A O 1
ATOM 747 N N . THR A 1 92 ? 0.791 -3.270 5.677 1.00 89.25 92 THR A N 1
ATOM 748 C CA . THR A 1 92 ? 1.072 -2.520 6.914 1.00 89.25 92 THR A CA 1
ATOM 749 C C . THR A 1 92 ? -0.204 -1.892 7.476 1.00 89.25 92 THR A C 1
ATOM 751 O O . THR A 1 92 ? -0.434 -1.935 8.684 1.00 89.25 92 THR A O 1
ATOM 754 N N . VAL A 1 93 ? -1.082 -1.374 6.610 1.00 87.62 93 VAL A N 1
ATOM 755 C CA . VAL A 1 93 ? -2.386 -0.831 7.019 1.00 87.62 93 VAL A CA 1
ATOM 756 C C . VAL A 1 93 ? -3.275 -1.922 7.626 1.00 87.62 93 VAL A C 1
ATOM 758 O O . VAL A 1 93 ? -3.855 -1.696 8.690 1.00 87.62 93 VAL A O 1
ATOM 761 N N . LYS A 1 94 ? -3.337 -3.123 7.028 1.00 87.25 94 LYS A N 1
ATOM 762 C CA . LYS A 1 94 ? -4.089 -4.259 7.603 1.00 87.25 94 LYS A CA 1
ATOM 763 C C . LYS A 1 94 ? -3.571 -4.634 8.992 1.00 87.25 94 LYS A C 1
ATOM 765 O O . LYS A 1 94 ? -4.364 -4.816 9.914 1.00 87.25 94 LYS A O 1
ATOM 770 N N . LEU A 1 95 ? -2.249 -4.701 9.163 1.00 88.69 95 LEU A N 1
ATOM 771 C CA . LEU A 1 95 ? -1.626 -4.989 10.457 1.00 88.69 95 LEU A CA 1
ATOM 772 C C . LEU A 1 95 ? -1.921 -3.898 11.494 1.00 88.69 95 LEU A C 1
ATOM 774 O O . LEU A 1 95 ? -2.218 -4.223 12.643 1.00 88.69 95 LEU A O 1
ATOM 778 N N . ALA A 1 96 ? -1.910 -2.623 11.101 1.00 88.00 96 ALA A N 1
ATOM 779 C CA . ALA A 1 96 ? -2.271 -1.516 11.984 1.00 88.00 96 ALA A CA 1
ATOM 780 C C . ALA A 1 96 ? -3.727 -1.629 12.473 1.00 88.00 96 ALA A C 1
ATOM 782 O O . ALA A 1 96 ? -3.981 -1.524 13.674 1.00 88.00 96 ALA A O 1
ATOM 783 N N . PHE A 1 97 ? -4.675 -1.932 11.575 1.00 84.75 97 PHE A N 1
ATOM 784 C CA . PHE A 1 97 ? -6.072 -2.188 11.951 1.00 84.75 97 PHE A CA 1
ATOM 785 C C . PHE A 1 97 ? -6.217 -3.399 12.868 1.00 84.75 97 PHE A C 1
ATOM 787 O O . PHE A 1 97 ? -6.942 -3.347 13.860 1.00 84.75 97 PHE A O 1
ATOM 794 N N . LEU A 1 98 ? -5.503 -4.481 12.567 1.00 88.25 98 LEU A N 1
ATOM 795 C CA . LEU A 1 98 ? -5.537 -5.701 13.356 1.00 88.25 98 LEU A CA 1
ATOM 796 C C . LEU A 1 98 ? -5.018 -5.457 14.784 1.00 88.25 98 LEU A C 1
ATOM 798 O O . LEU A 1 98 ? -5.653 -5.887 15.748 1.00 88.25 98 LEU A O 1
ATOM 802 N N . LEU A 1 99 ? -3.908 -4.730 14.942 1.00 87.62 99 LEU A N 1
ATOM 803 C CA . LEU A 1 99 ? -3.378 -4.331 16.251 1.00 87.62 99 LEU A CA 1
ATOM 804 C C . LEU A 1 99 ? -4.349 -3.410 16.996 1.00 87.62 99 LEU A C 1
ATOM 806 O O . LEU A 1 99 ? -4.626 -3.643 18.171 1.00 87.62 99 LEU A O 1
ATOM 810 N N . PHE A 1 100 ? -4.931 -2.434 16.300 1.00 83.31 100 PHE A N 1
ATOM 811 C CA . PHE A 1 100 ? -5.947 -1.553 16.868 1.00 83.31 100 PHE A CA 1
ATOM 812 C C . PHE A 1 100 ? -7.162 -2.337 17.391 1.00 83.31 100 PHE A C 1
ATOM 814 O O . PHE A 1 100 ? -7.628 -2.096 18.504 1.00 83.31 100 PHE A O 1
ATOM 821 N N . TYR A 1 101 ? -7.653 -3.322 16.634 1.00 83.50 101 TYR A N 1
ATOM 822 C CA . TYR A 1 101 ? -8.761 -4.170 17.070 1.00 83.50 101 TYR A CA 1
ATOM 823 C C . TYR A 1 101 ? -8.413 -5.037 18.275 1.00 83.50 101 TYR A C 1
ATOM 825 O O . TYR A 1 101 ? -9.268 -5.240 19.139 1.00 83.50 101 TYR A O 1
ATOM 833 N N . ARG A 1 102 ? -7.172 -5.532 18.355 1.00 86.00 102 ARG A N 1
ATOM 834 C CA . ARG A 1 102 ? -6.696 -6.273 19.527 1.00 86.00 102 ARG A CA 1
ATOM 835 C C . ARG A 1 102 ? -6.816 -5.430 20.783 1.00 86.00 102 ARG A C 1
ATOM 837 O O . ARG A 1 102 ? -7.369 -5.897 21.772 1.00 86.00 102 ARG A O 1
ATOM 844 N N . ASP A 1 103 ? -6.314 -4.205 20.721 1.00 80.50 103 ASP A N 1
ATOM 845 C CA . ASP A 1 103 ? -6.247 -3.325 21.881 1.00 80.50 103 ASP A CA 1
ATOM 846 C C . ASP A 1 103 ? -7.655 -2.824 22.265 1.00 80.50 103 ASP A C 1
ATOM 848 O O . ASP A 1 103 ? -7.976 -2.720 23.449 1.00 80.50 103 ASP A O 1
ATOM 852 N N . LEU A 1 104 ? -8.545 -2.630 21.282 1.00 79.06 104 LEU A N 1
ATOM 853 C CA . LEU A 1 104 ? -9.936 -2.226 21.509 1.00 79.06 104 LEU A CA 1
ATOM 854 C C . LEU A 1 104 ? -10.792 -3.313 22.186 1.00 79.06 104 LEU A C 1
ATOM 856 O O . LEU A 1 104 ? -11.635 -2.999 23.025 1.00 79.06 104 LEU A O 1
ATOM 860 N N . PHE A 1 105 ? -10.601 -4.585 21.827 1.00 79.75 105 PHE A N 1
ATOM 861 C CA . PHE A 1 105 ? -11.448 -5.698 22.284 1.00 79.75 105 PHE A CA 1
ATOM 862 C C . PHE A 1 105 ? -10.698 -6.739 23.130 1.00 79.75 105 PHE A C 1
ATOM 864 O O . PHE A 1 105 ? -11.166 -7.871 23.285 1.00 79.75 105 PHE A O 1
ATOM 871 N N . TRP A 1 106 ? -9.561 -6.357 23.721 1.00 80.06 106 TRP A N 1
ATOM 872 C CA . TRP A 1 106 ? -8.665 -7.261 24.456 1.00 80.06 106 TRP A CA 1
ATOM 873 C C . TRP A 1 106 ? -9.354 -8.019 25.609 1.00 80.06 106 TRP A C 1
ATOM 875 O O . TRP A 1 106 ? -8.954 -9.119 25.974 1.00 80.06 106 TRP A O 1
ATOM 885 N N . VAL A 1 107 ? -10.441 -7.465 26.154 1.00 77.88 107 VAL A N 1
ATOM 886 C CA . VAL A 1 107 ? -11.185 -8.031 27.290 1.00 77.88 107 VAL A CA 1
ATOM 887 C C . VAL A 1 107 ? -11.860 -9.373 26.948 1.00 77.88 107 VAL A C 1
ATOM 889 O O . VAL A 1 107 ? -12.077 -10.207 27.826 1.00 77.88 107 VAL A O 1
ATOM 892 N N . SER A 1 108 ? -12.188 -9.631 25.677 1.00 81.81 108 SER A N 1
ATOM 893 C CA . SER A 1 108 ? -12.902 -10.849 25.272 1.00 81.81 108 SER A CA 1
ATOM 894 C C . SER A 1 108 ? -11.946 -11.963 24.831 1.00 81.81 108 SER A C 1
ATOM 896 O O . SER A 1 108 ? -11.361 -11.919 23.748 1.00 81.81 108 SER A O 1
ATOM 898 N N . ARG A 1 109 ? -11.852 -13.044 25.619 1.00 83.75 109 ARG A N 1
ATOM 899 C CA . ARG A 1 109 ? -11.017 -14.220 25.283 1.00 83.75 109 ARG A CA 1
ATOM 900 C C . ARG A 1 109 ? -11.413 -14.885 23.961 1.00 83.75 109 ARG A C 1
ATOM 902 O O . ARG A 1 109 ? -10.559 -15.359 23.217 1.00 83.75 109 ARG A O 1
ATOM 909 N N . SER A 1 110 ? -12.709 -14.923 23.649 1.00 84.38 110 SER A N 1
ATOM 910 C CA . SER A 1 110 ? -13.191 -15.471 22.374 1.00 84.38 110 SER A CA 1
ATOM 911 C C . SER A 1 110 ? -12.792 -14.598 21.187 1.00 84.38 110 SER A C 1
ATOM 913 O O . SER A 1 110 ? -12.481 -15.135 20.129 1.00 84.38 110 SER A O 1
ATOM 915 N N . PHE A 1 111 ? -12.734 -13.279 21.379 1.00 86.75 111 PHE A N 1
ATOM 916 C CA . PHE A 1 111 ? -12.229 -12.367 20.360 1.00 86.75 111 PHE A CA 1
ATOM 917 C C . PHE A 1 111 ? -10.729 -12.553 20.129 1.00 86.75 111 PHE A C 1
ATOM 919 O O . PHE A 1 111 ? -10.319 -12.673 18.984 1.00 86.75 111 PHE A O 1
ATOM 926 N N . ILE A 1 112 ? -9.922 -12.660 21.191 1.00 88.25 112 ILE A N 1
ATOM 927 C CA . ILE A 1 112 ? -8.472 -12.875 21.056 1.00 88.25 112 ILE A CA 1
ATOM 928 C C . ILE A 1 112 ? -8.164 -14.165 20.278 1.00 88.25 112 ILE A C 1
ATOM 930 O O . ILE A 1 112 ? -7.258 -14.175 19.450 1.00 88.25 112 ILE A O 1
ATOM 934 N N . ARG A 1 113 ? -8.930 -15.244 20.488 1.00 89.56 113 ARG A N 1
ATOM 935 C CA . ARG A 1 113 ? -8.769 -16.480 19.698 1.00 89.56 113 ARG A CA 1
ATOM 936 C C . ARG A 1 113 ? -9.054 -16.256 18.212 1.00 89.56 113 ARG A C 1
ATOM 938 O O . ARG A 1 113 ? -8.226 -16.614 17.384 1.00 89.56 113 ARG A O 1
ATOM 945 N N . ALA A 1 114 ? -10.181 -15.622 17.880 1.00 89.81 114 ALA A N 1
ATOM 946 C CA . ALA A 1 114 ? -10.513 -15.287 16.493 1.00 89.81 114 ALA A CA 1
ATOM 947 C C . ALA A 1 114 ? -9.478 -14.335 15.868 1.00 89.81 114 ALA A C 1
ATOM 949 O O . ALA A 1 114 ? -9.103 -14.492 14.708 1.00 89.81 114 ALA A O 1
ATOM 950 N N . TRP A 1 115 ? -8.974 -13.386 16.658 1.00 92.94 115 TRP A N 1
ATOM 951 C CA . TRP A 1 115 ? -7.923 -12.459 16.266 1.00 92.94 115 TRP A CA 1
ATOM 952 C C . TRP A 1 115 ? -6.640 -13.191 15.881 1.00 92.94 115 TRP A C 1
ATOM 954 O O . TRP A 1 115 ? -6.090 -12.893 14.829 1.00 92.94 115 TRP A O 1
ATOM 964 N N . TRP A 1 116 ? -6.198 -14.182 16.662 1.00 92.94 116 TRP A N 1
ATOM 965 C CA . TRP A 1 116 ? -5.025 -14.990 16.312 1.00 92.94 116 TRP A CA 1
ATOM 966 C C . TRP A 1 116 ? -5.223 -15.772 15.013 1.00 92.94 116 TRP A C 1
ATOM 968 O O . TRP A 1 116 ? -4.313 -15.797 14.187 1.00 92.94 116 TRP A O 1
ATOM 978 N N . CYS A 1 117 ? -6.407 -16.351 14.786 1.00 92.69 117 CYS A N 1
ATOM 979 C CA . CYS A 1 117 ? -6.715 -17.030 13.523 1.00 92.69 117 CYS A CA 1
ATOM 980 C C . CYS A 1 117 ? -6.592 -16.078 12.324 1.00 92.69 117 CYS A C 1
ATOM 982 O O . CYS A 1 117 ? -5.934 -16.409 11.339 1.00 92.69 117 CYS A O 1
ATOM 984 N N . VAL A 1 118 ? -7.173 -14.877 12.422 1.00 92.12 118 VAL A N 1
ATOM 985 C CA . VAL A 1 118 ? -7.083 -13.864 11.358 1.00 92.12 118 VAL A CA 1
ATOM 986 C C . VAL A 1 118 ? -5.658 -13.327 11.221 1.00 92.12 118 VAL A C 1
ATOM 988 O O . VAL A 1 118 ? -5.197 -13.135 10.104 1.00 92.12 118 VAL A O 1
ATOM 991 N N . ALA A 1 119 ? -4.928 -13.137 12.321 1.00 91.81 119 ALA A N 1
ATOM 992 C CA . ALA A 1 119 ? -3.538 -12.689 12.297 1.00 91.81 119 ALA A CA 1
ATOM 993 C C . ALA A 1 119 ? -2.641 -13.670 11.540 1.00 91.81 119 ALA A C 1
ATOM 995 O O . ALA A 1 119 ? -1.891 -13.259 10.659 1.00 91.81 119 ALA A O 1
ATOM 996 N N . ILE A 1 120 ? -2.760 -14.966 11.837 1.00 93.62 120 ILE A N 1
ATOM 997 C CA . ILE A 1 120 ? -2.023 -16.018 11.132 1.00 93.62 120 ILE A CA 1
ATOM 998 C C . ILE A 1 120 ? -2.414 -16.026 9.653 1.00 93.62 120 ILE A C 1
ATOM 1000 O O . ILE A 1 120 ? -1.540 -16.053 8.793 1.00 93.62 120 ILE A O 1
ATOM 1004 N N . PHE A 1 121 ? -3.708 -15.927 9.343 1.00 92.56 121 PHE A N 1
ATOM 1005 C CA . PHE A 1 121 ? -4.183 -15.878 7.962 1.00 92.56 121 PHE A CA 1
ATOM 1006 C C . PHE A 1 121 ? -3.635 -14.668 7.184 1.00 92.56 121 PHE A C 1
ATOM 1008 O O . PHE A 1 121 ? -3.183 -14.816 6.052 1.00 92.56 121 PHE A O 1
ATOM 1015 N N . VAL A 1 122 ? -3.591 -13.485 7.804 1.00 91.19 122 VAL A N 1
ATOM 1016 C CA . VAL A 1 122 ? -2.990 -12.274 7.220 1.00 91.19 122 VAL A CA 1
ATOM 1017 C C . VAL A 1 122 ? -1.485 -12.452 7.004 1.00 91.19 122 VAL A C 1
ATOM 1019 O O . VAL A 1 122 ? -0.979 -12.061 5.957 1.00 91.19 122 VAL A O 1
ATOM 1022 N N . LEU A 1 123 ? -0.766 -13.071 7.944 1.00 91.06 123 LEU A N 1
ATOM 1023 C CA . LEU A 1 123 ? 0.670 -13.342 7.798 1.00 91.06 123 LEU A CA 1
ATOM 1024 C C . LEU A 1 123 ? 0.965 -14.359 6.685 1.00 91.06 123 LEU A C 1
ATOM 1026 O O . LEU A 1 123 ? 1.938 -14.191 5.952 1.00 91.06 123 LEU A O 1
ATOM 1030 N N . LEU A 1 124 ? 0.116 -15.375 6.520 1.00 90.81 124 LEU A N 1
ATOM 1031 C CA . LEU A 1 124 ? 0.194 -16.309 5.393 1.00 90.81 124 LEU A CA 1
ATOM 1032 C C . LEU A 1 124 ? -0.112 -15.611 4.062 1.00 90.81 124 LEU A C 1
ATOM 1034 O O . LEU A 1 124 ? 0.562 -15.845 3.065 1.00 90.81 124 LEU A O 1
ATOM 1038 N N . GLY A 1 125 ? -1.089 -14.705 4.035 1.00 87.75 125 GLY A N 1
ATOM 1039 C CA . GLY A 1 125 ? -1.344 -13.879 2.856 1.00 87.75 125 GLY A CA 1
ATOM 1040 C C . GLY A 1 125 ? -0.141 -12.999 2.496 1.00 87.75 125 GLY A C 1
ATOM 1041 O O . GLY A 1 125 ? 0.229 -12.905 1.326 1.00 87.75 125 GLY A O 1
ATOM 1042 N N . LEU A 1 126 ? 0.516 -12.413 3.501 1.00 87.50 126 LEU A N 1
ATOM 1043 C CA . LEU A 1 126 ? 1.722 -11.609 3.313 1.00 87.50 126 LEU A CA 1
ATOM 1044 C C . LEU A 1 126 ? 2.872 -12.441 2.732 1.00 87.50 126 LEU A C 1
ATOM 1046 O O . LEU A 1 126 ? 3.564 -11.963 1.835 1.00 87.50 126 LEU A O 1
ATOM 1050 N N . SER A 1 127 ? 3.078 -13.677 3.196 1.00 87.12 127 SER A N 1
ATOM 1051 C CA . SER A 1 127 ? 4.131 -14.539 2.644 1.00 87.12 127 SER A CA 1
ATOM 1052 C C . SER A 1 127 ? 3.856 -14.912 1.185 1.00 87.12 127 SER A C 1
ATOM 1054 O O . SER A 1 127 ? 4.776 -14.856 0.368 1.00 87.12 127 SER A O 1
ATOM 1056 N N . VAL A 1 128 ? 2.596 -15.185 0.826 1.00 86.44 128 VAL A N 1
ATOM 1057 C CA . VAL A 1 128 ? 2.173 -15.381 -0.573 1.00 86.44 128 VAL A CA 1
ATOM 1058 C C . VAL A 1 128 ? 2.429 -14.124 -1.404 1.00 86.44 128 VAL A C 1
ATOM 1060 O O . VAL A 1 128 ? 2.934 -14.226 -2.520 1.00 86.44 128 VAL A O 1
ATOM 1063 N N . ALA A 1 129 ? 2.141 -12.936 -0.868 1.00 83.06 129 ALA A N 1
ATOM 1064 C CA . ALA A 1 129 ? 2.391 -11.683 -1.571 1.00 83.06 129 ALA A CA 1
ATOM 1065 C C . ALA A 1 129 ? 3.884 -11.428 -1.807 1.00 83.06 129 ALA A C 1
ATOM 1067 O O . ALA A 1 129 ? 4.274 -11.082 -2.920 1.00 83.06 129 ALA A O 1
ATOM 1068 N N . ILE A 1 130 ? 4.727 -11.648 -0.796 1.00 83.62 130 ILE A N 1
ATOM 1069 C CA . ILE A 1 130 ? 6.185 -11.518 -0.919 1.00 83.62 130 ILE A CA 1
ATOM 1070 C C . ILE A 1 130 ? 6.719 -12.514 -1.953 1.00 83.62 130 ILE A C 1
ATOM 1072 O O . ILE A 1 130 ? 7.459 -12.120 -2.855 1.00 83.62 130 ILE A O 1
ATOM 1076 N N . ALA A 1 131 ? 6.302 -13.780 -1.876 1.00 83.25 131 ALA A N 1
ATOM 1077 C CA . ALA A 1 131 ? 6.681 -14.795 -2.854 1.00 83.25 131 ALA A CA 1
ATOM 1078 C C . ALA A 1 131 ? 6.233 -14.401 -4.269 1.00 83.25 131 ALA A C 1
ATOM 1080 O O . ALA A 1 131 ? 7.006 -14.510 -5.219 1.00 83.25 131 ALA A O 1
ATOM 1081 N N . GLY A 1 132 ? 5.016 -13.879 -4.413 1.00 78.31 132 GLY A N 1
ATOM 1082 C CA . GLY A 1 132 ? 4.485 -13.408 -5.685 1.00 78.31 132 GLY A CA 1
ATOM 1083 C C . GLY A 1 132 ? 5.268 -12.227 -6.267 1.00 78.31 132 GLY A C 1
ATOM 1084 O O . GLY A 1 132 ? 5.541 -12.232 -7.461 1.00 78.31 132 GLY A O 1
ATOM 1085 N N . ILE A 1 133 ? 5.693 -11.259 -5.447 1.00 75.88 133 ILE A N 1
ATOM 1086 C CA . ILE A 1 133 ? 6.524 -10.119 -5.884 1.00 75.88 133 ILE A CA 1
ATOM 1087 C C . ILE A 1 133 ? 7.902 -10.596 -6.359 1.00 75.88 133 ILE A C 1
ATOM 1089 O O . ILE A 1 133 ? 8.365 -10.175 -7.418 1.00 75.88 133 ILE A O 1
ATOM 1093 N N . ILE A 1 134 ? 8.544 -11.489 -5.599 1.00 74.75 134 ILE A N 1
ATOM 1094 C CA . ILE A 1 134 ? 9.878 -12.016 -5.927 1.00 74.75 134 ILE A CA 1
ATOM 1095 C C . ILE A 1 134 ? 9.834 -12.829 -7.221 1.00 74.75 134 ILE A C 1
ATOM 1097 O O . ILE A 1 134 ? 10.726 -12.727 -8.056 1.00 74.75 134 ILE A O 1
ATOM 1101 N N . THR A 1 135 ? 8.790 -13.632 -7.400 1.00 70.88 135 THR A N 1
ATOM 1102 C CA . THR A 1 135 ? 8.694 -14.559 -8.530 1.00 70.88 135 THR A CA 1
ATOM 1103 C C . THR A 1 135 ? 8.125 -13.918 -9.794 1.00 70.88 135 THR A C 1
ATOM 1105 O O . THR A 1 135 ? 8.299 -14.466 -10.883 1.00 70.88 135 THR A O 1
ATOM 1108 N N . GLN A 1 136 ? 7.493 -12.741 -9.693 1.00 64.44 136 GLN A N 1
ATOM 1109 C CA . GLN A 1 136 ? 6.797 -12.098 -10.807 1.00 64.44 136 GLN A CA 1
ATOM 1110 C C . GLN A 1 136 ? 7.691 -11.964 -12.049 1.00 64.44 136 GLN A C 1
ATOM 1112 O O . GLN A 1 136 ? 7.260 -12.271 -13.149 1.00 64.44 136 GLN A O 1
ATOM 1117 N N . ARG A 1 137 ? 8.959 -11.571 -11.920 1.00 63.47 137 ARG A N 1
ATOM 1118 C CA . ARG A 1 137 ? 9.832 -11.323 -13.084 1.00 63.47 137 ARG A CA 1
ATOM 1119 C C . ARG A 1 137 ? 10.891 -12.409 -13.313 1.00 63.47 137 ARG A C 1
ATOM 1121 O O . ARG A 1 137 ? 11.937 -12.130 -13.878 1.00 63.47 137 ARG A O 1
ATOM 1128 N N . GLY A 1 138 ? 10.612 -13.652 -12.913 1.00 63.66 138 GLY A N 1
ATOM 1129 C CA . GLY A 1 138 ? 11.566 -14.760 -13.037 1.00 63.66 138 GLY A CA 1
ATOM 1130 C C . GLY A 1 138 ? 12.641 -14.739 -11.936 1.00 63.66 138 GLY A C 1
ATOM 1131 O O . GLY A 1 138 ? 12.386 -14.205 -10.858 1.00 63.66 138 GLY A O 1
ATOM 1132 N N . PRO A 1 139 ? 13.825 -15.347 -12.150 1.00 61.06 139 PRO A N 1
ATOM 1133 C CA . PRO A 1 139 ? 14.902 -15.360 -11.157 1.00 61.06 139 PRO A CA 1
ATOM 1134 C C . PRO A 1 139 ? 15.327 -13.935 -10.769 1.00 61.06 139 PRO A C 1
ATOM 1136 O O . PRO A 1 139 ? 15.449 -13.080 -11.645 1.00 61.06 139 PRO A O 1
ATOM 1139 N N . ILE A 1 140 ? 15.631 -13.702 -9.483 1.00 59.03 140 ILE A N 1
ATOM 1140 C CA . ILE A 1 140 ? 16.024 -12.387 -8.920 1.00 59.03 140 ILE A CA 1
ATOM 1141 C C . ILE A 1 140 ? 17.114 -11.693 -9.762 1.00 59.03 140 ILE A C 1
ATOM 1143 O O . ILE A 1 140 ? 17.095 -10.479 -9.943 1.00 59.03 140 ILE A O 1
ATOM 1147 N N . ASN A 1 141 ? 18.011 -12.477 -10.363 1.00 58.25 141 ASN A N 1
ATOM 1148 C CA . ASN A 1 141 ? 19.138 -11.990 -11.158 1.00 58.25 141 ASN A CA 1
ATOM 1149 C C . ASN A 1 141 ? 18.751 -11.374 -12.519 1.00 58.25 141 ASN A C 1
ATOM 1151 O O . ASN A 1 141 ? 19.621 -10.820 -13.181 1.00 58.25 141 ASN A O 1
ATOM 1155 N N . ARG A 1 142 ? 17.486 -11.470 -12.961 1.00 59.53 142 ARG A N 1
ATOM 1156 C CA . ARG A 1 142 ? 17.001 -10.889 -14.232 1.00 59.53 142 ARG A CA 1
ATOM 1157 C C . ARG A 1 142 ? 15.877 -9.865 -14.064 1.00 59.53 142 ARG A C 1
ATOM 1159 O O . ARG A 1 142 ? 15.240 -9.484 -15.039 1.00 59.53 142 ARG A O 1
ATOM 1166 N N . MET A 1 143 ? 15.635 -9.378 -12.845 1.00 57.12 143 MET A N 1
ATOM 1167 C CA . MET A 1 143 ? 14.569 -8.394 -12.594 1.00 57.12 143 MET A CA 1
ATOM 1168 C C . MET A 1 143 ? 14.790 -7.047 -13.307 1.00 57.12 143 MET A C 1
ATOM 1170 O O . MET A 1 143 ? 13.824 -6.314 -13.532 1.00 57.12 143 MET A O 1
ATOM 1174 N N . ASP A 1 144 ? 16.041 -6.755 -13.672 1.00 59.72 144 ASP A N 1
ATOM 1175 C CA . ASP A 1 144 ? 16.475 -5.539 -14.368 1.00 59.72 144 ASP A CA 1
ATOM 1176 C C . ASP A 1 144 ? 16.520 -5.672 -15.896 1.00 59.72 144 ASP A C 1
ATOM 1178 O O . ASP A 1 144 ? 16.752 -4.676 -16.587 1.00 59.72 144 ASP A O 1
ATOM 1182 N N . ASP A 1 145 ? 16.322 -6.886 -16.414 1.00 65.25 145 ASP A N 1
ATOM 1183 C CA . ASP A 1 145 ? 16.433 -7.183 -17.836 1.00 65.25 145 ASP A CA 1
ATOM 1184 C C . ASP A 1 145 ? 15.230 -6.586 -18.597 1.00 65.25 145 ASP A C 1
ATOM 1186 O O . ASP A 1 145 ? 14.077 -6.949 -18.309 1.00 65.25 145 ASP A O 1
ATOM 1190 N N . PRO A 1 146 ? 15.456 -5.661 -19.552 1.00 62.97 146 PRO A N 1
ATOM 1191 C CA . PRO A 1 146 ? 14.391 -5.055 -20.346 1.00 62.97 146 PRO A CA 1
ATOM 1192 C C . PRO A 1 146 ? 13.528 -6.089 -21.078 1.00 62.97 146 PRO A C 1
ATOM 1194 O O . PRO A 1 146 ? 12.310 -5.918 -21.141 1.00 62.97 146 PRO A O 1
ATOM 1197 N N . ALA A 1 147 ? 14.126 -7.189 -21.552 1.00 64.81 147 ALA A N 1
ATOM 1198 C CA . ALA A 1 147 ? 13.415 -8.247 -22.269 1.00 64.81 147 ALA A CA 1
ATOM 1199 C C . ALA A 1 147 ? 12.415 -8.975 -21.357 1.00 64.81 147 ALA A C 1
ATOM 1201 O O . ALA A 1 147 ? 11.256 -9.208 -21.709 1.00 64.81 147 ALA A O 1
ATOM 1202 N N . VAL A 1 148 ? 12.835 -9.270 -20.125 1.00 66.50 148 VAL A N 1
ATOM 1203 C CA . VAL A 1 148 ? 11.999 -9.931 -19.110 1.00 66.50 148 VAL A CA 1
ATOM 1204 C C . VAL A 1 148 ? 10.925 -8.986 -18.567 1.00 66.50 148 VAL A C 1
ATOM 1206 O O . VAL A 1 148 ? 9.835 -9.423 -18.195 1.00 66.50 148 VAL A O 1
ATOM 1209 N N . CYS A 1 149 ? 11.213 -7.685 -18.536 1.00 66.44 149 CYS A N 1
ATOM 1210 C CA . CYS A 1 149 ? 10.258 -6.669 -18.121 1.00 66.44 149 CYS A CA 1
ATOM 1211 C C . CYS A 1 149 ? 9.137 -6.434 -19.144 1.00 66.44 149 CYS A C 1
ATOM 1213 O O . CYS A 1 149 ? 7.990 -6.241 -18.738 1.00 66.44 149 CYS A O 1
ATOM 1215 N N . ALA A 1 150 ? 9.459 -6.442 -20.441 1.00 60.59 150 ALA A N 1
ATOM 1216 C CA . ALA A 1 150 ? 8.490 -6.239 -21.517 1.00 60.59 150 ALA A CA 1
ATOM 1217 C C . ALA A 1 150 ? 7.624 -7.483 -21.783 1.00 60.59 150 ALA A C 1
ATOM 1219 O O . ALA A 1 150 ? 6.496 -7.374 -22.261 1.00 60.59 150 ALA A O 1
ATOM 1220 N N . THR A 1 151 ? 8.119 -8.672 -21.430 1.00 62.78 151 THR A N 1
ATOM 1221 C CA . THR A 1 151 ? 7.414 -9.929 -21.696 1.00 62.78 151 THR A CA 1
ATOM 1222 C C . THR A 1 151 ? 6.342 -10.218 -20.640 1.00 62.78 151 THR A C 1
ATOM 1224 O O . THR A 1 151 ? 6.639 -10.535 -19.484 1.00 62.78 151 THR A O 1
ATOM 1227 N N . HIS A 1 152 ? 5.071 -10.201 -21.052 1.00 59.88 152 HIS A N 1
ATOM 1228 C CA . HIS A 1 152 ? 3.953 -10.620 -20.207 1.00 59.88 152 HIS A CA 1
ATOM 1229 C C . HIS A 1 152 ? 3.845 -12.155 -20.179 1.00 59.88 152 HIS A C 1
ATOM 1231 O O . HIS A 1 152 ? 3.238 -12.776 -21.048 1.00 59.88 152 HIS A O 1
ATOM 1237 N N . ASN A 1 153 ? 4.465 -12.796 -19.185 1.00 64.44 153 ASN A N 1
ATOM 1238 C CA . ASN A 1 153 ? 4.468 -14.259 -19.078 1.00 64.44 153 ASN A CA 1
ATOM 1239 C C . ASN A 1 153 ? 3.190 -14.786 -18.385 1.00 64.44 153 ASN A C 1
ATOM 1241 O O . ASN A 1 153 ? 2.718 -14.217 -17.401 1.00 64.44 153 ASN A O 1
ATOM 1245 N N . SER A 1 154 ? 2.670 -15.935 -18.821 1.00 65.75 154 SER A N 1
ATOM 1246 C CA . SER A 1 154 ? 1.576 -16.671 -18.157 1.00 65.75 154 SER A CA 1
ATOM 1247 C C . SER A 1 154 ? 1.811 -16.888 -16.650 1.00 65.75 154 SER A C 1
ATOM 1249 O O . SER A 1 154 ? 0.874 -16.869 -15.849 1.00 65.75 154 SER A O 1
ATOM 1251 N N . TYR A 1 155 ? 3.074 -17.029 -16.239 1.00 67.75 155 TYR A N 1
ATOM 1252 C CA . TYR A 1 155 ? 3.467 -17.133 -14.836 1.00 67.75 155 TYR A CA 1
ATOM 1253 C C . TYR A 1 155 ? 3.183 -15.846 -14.037 1.00 67.75 155 TYR A C 1
ATOM 1255 O O . TYR A 1 155 ? 2.671 -15.911 -12.918 1.00 67.75 155 TYR A O 1
ATOM 1263 N N . GLN A 1 156 ? 3.434 -14.670 -14.625 1.00 68.19 156 GLN A N 1
ATOM 1264 C CA . GLN A 1 156 ? 3.145 -13.369 -14.006 1.00 68.19 156 GLN A CA 1
ATOM 1265 C C . GLN A 1 156 ? 1.660 -13.193 -13.731 1.00 68.19 156 GLN A C 1
ATOM 1267 O O . GLN A 1 156 ? 1.282 -12.690 -12.672 1.00 68.19 156 GLN A O 1
ATOM 1272 N N . GLN A 1 157 ? 0.821 -13.611 -14.677 1.00 70.88 157 GLN A N 1
ATOM 1273 C CA . GLN A 1 157 ? -0.627 -13.543 -14.523 1.00 70.88 157 GLN A CA 1
ATOM 1274 C C . GLN A 1 157 ? -1.092 -14.440 -13.375 1.00 70.88 157 GLN A C 1
ATOM 1276 O O . GLN A 1 157 ? -1.811 -13.974 -12.494 1.00 70.88 157 GLN A O 1
ATOM 1281 N N . LYS A 1 158 ? -0.605 -15.687 -13.309 1.00 75.00 158 LYS A N 1
ATOM 1282 C CA . LYS A 1 158 ? -0.911 -16.606 -12.201 1.00 75.00 158 LYS A CA 1
ATOM 1283 C C . LYS A 1 158 ? -0.492 -16.030 -10.848 1.00 75.00 158 LYS A C 1
ATOM 1285 O O . LYS A 1 158 ? -1.310 -15.998 -9.933 1.00 75.00 158 LYS A O 1
ATOM 1290 N N . ALA A 1 159 ? 0.731 -15.512 -10.727 1.00 76.75 159 ALA A N 1
ATOM 1291 C CA . ALA A 1 159 ? 1.203 -14.882 -9.492 1.00 76.75 159 ALA A CA 1
ATOM 1292 C C . ALA A 1 159 ? 0.302 -13.707 -9.064 1.00 76.75 159 ALA A C 1
ATOM 1294 O O . ALA A 1 159 ? -0.094 -13.622 -7.903 1.00 76.75 159 ALA A O 1
ATOM 1295 N N . ARG A 1 160 ? -0.104 -12.843 -10.007 1.00 76.75 160 ARG A N 1
ATOM 1296 C CA . ARG A 1 160 ? -1.034 -11.727 -9.744 1.00 76.75 160 ARG A CA 1
ATOM 1297 C C . ARG A 1 160 ? -2.410 -12.206 -9.274 1.00 76.75 160 ARG A C 1
ATOM 1299 O O . ARG A 1 160 ? -2.967 -11.597 -8.365 1.00 76.75 160 ARG A O 1
ATOM 1306 N N . ILE A 1 161 ? -2.938 -13.288 -9.853 1.00 81.50 161 ILE A N 1
ATOM 1307 C CA . ILE A 1 161 ? -4.206 -13.901 -9.426 1.00 81.50 161 ILE A CA 1
ATOM 1308 C C . ILE A 1 161 ? -4.105 -14.358 -7.968 1.00 81.50 161 ILE A C 1
ATOM 1310 O O . ILE A 1 161 ? -4.947 -13.980 -7.156 1.00 81.50 161 ILE A O 1
ATOM 1314 N N . TYR A 1 162 ? -3.059 -15.110 -7.611 1.00 83.81 162 TYR A N 1
ATOM 1315 C CA . TYR A 1 162 ? -2.873 -15.582 -6.234 1.00 83.81 162 TYR A CA 1
ATOM 1316 C C . TYR A 1 162 ? -2.736 -14.431 -5.234 1.00 83.81 162 TYR A C 1
ATOM 1318 O O . TYR A 1 162 ? -3.352 -14.478 -4.170 1.00 83.81 162 TYR A O 1
ATOM 1326 N N . ILE A 1 163 ? -1.988 -13.379 -5.586 1.00 83.81 163 ILE A N 1
ATOM 1327 C CA . ILE A 1 163 ? -1.861 -12.181 -4.748 1.00 83.81 163 ILE A CA 1
ATOM 1328 C C . ILE A 1 163 ? -3.227 -11.510 -4.549 1.00 83.81 163 ILE A C 1
ATOM 1330 O O . ILE A 1 163 ? -3.586 -11.195 -3.417 1.00 83.81 163 ILE A O 1
ATOM 1334 N N . CYS A 1 164 ? -4.003 -11.320 -5.621 1.00 84.50 164 CYS A N 1
ATOM 1335 C CA . CYS A 1 164 ? -5.323 -10.693 -5.544 1.00 84.50 164 CYS A CA 1
ATOM 1336 C C . CYS A 1 164 ? -6.286 -11.509 -4.669 1.00 84.50 164 CYS A C 1
ATOM 1338 O O . CYS A 1 164 ? -6.934 -10.964 -3.777 1.00 84.50 164 CYS A O 1
ATOM 1340 N N . VAL A 1 165 ? -6.324 -12.834 -4.847 1.00 87.19 165 VAL A N 1
ATOM 1341 C CA . VAL A 1 165 ? -7.152 -13.723 -4.018 1.00 87.19 165 VAL A CA 1
ATOM 1342 C C . VAL A 1 165 ? -6.732 -13.653 -2.546 1.00 87.19 165 VAL A C 1
ATOM 1344 O O . VAL A 1 165 ? -7.590 -13.563 -1.663 1.00 87.19 165 VAL A O 1
ATOM 1347 N N . ALA A 1 166 ? -5.427 -13.648 -2.258 1.00 87.69 166 ALA A N 1
ATOM 1348 C CA . ALA A 1 166 ? -4.908 -13.511 -0.898 1.00 87.69 166 ALA A CA 1
ATOM 1349 C C . ALA A 1 166 ? -5.274 -12.152 -0.276 1.00 87.69 166 ALA A C 1
ATOM 1351 O O . ALA A 1 166 ? -5.692 -12.084 0.881 1.00 87.69 166 ALA A O 1
ATOM 1352 N N . ASN A 1 167 ? -5.174 -11.063 -1.034 1.00 87.19 167 ASN A N 1
ATOM 1353 C CA . ASN A 1 167 ? -5.520 -9.731 -0.550 1.00 87.19 167 ASN A CA 1
ATOM 1354 C C . ASN A 1 167 ? -7.017 -9.588 -0.262 1.00 87.19 167 ASN A C 1
ATOM 1356 O O . ASN A 1 167 ? -7.375 -9.180 0.843 1.00 87.19 167 ASN A O 1
ATOM 1360 N N . VAL A 1 168 ? -7.881 -9.981 -1.202 1.00 88.19 168 VAL A N 1
ATOM 1361 C CA . VAL A 1 168 ? -9.339 -9.882 -1.043 1.00 88.19 168 VAL A CA 1
ATOM 1362 C C . VAL A 1 168 ? -9.810 -10.761 0.115 1.00 88.19 168 VAL A C 1
ATOM 1364 O O . VAL A 1 168 ? -10.567 -10.309 0.973 1.00 88.19 168 VAL A O 1
ATOM 1367 N N . SER A 1 169 ? -9.332 -12.007 0.201 1.00 90.62 169 SER A N 1
ATOM 1368 C CA . SER A 1 169 ? -9.715 -12.897 1.305 1.00 90.62 169 SER A CA 1
ATOM 1369 C C . SER A 1 169 ? -9.238 -12.385 2.668 1.00 90.62 169 SER A C 1
ATOM 1371 O O . SER A 1 169 ? -9.993 -12.449 3.641 1.00 90.62 169 SER A O 1
ATOM 1373 N N . THR A 1 170 ? -8.023 -11.832 2.758 1.00 90.38 170 THR A N 1
ATOM 1374 C CA . THR A 1 170 ? -7.524 -11.236 4.009 1.00 90.38 170 THR A CA 1
ATOM 1375 C C . THR A 1 170 ? -8.283 -9.965 4.392 1.00 90.38 170 THR A C 1
ATOM 1377 O O . THR A 1 170 ? -8.556 -9.777 5.578 1.00 90.38 170 THR A O 1
ATOM 1380 N N . ASP A 1 171 ? -8.711 -9.145 3.429 1.00 89.31 171 ASP A N 1
ATOM 1381 C CA . ASP A 1 171 ? -9.576 -7.981 3.680 1.00 89.31 171 ASP A CA 1
ATOM 1382 C C . ASP A 1 171 ? -10.929 -8.396 4.257 1.00 89.31 171 ASP A C 1
ATOM 1384 O O . ASP A 1 171 ? -11.364 -7.854 5.277 1.00 89.31 171 ASP A O 1
ATOM 1388 N N . PHE A 1 172 ? -11.563 -9.415 3.670 1.00 89.81 172 PHE A N 1
ATOM 1389 C CA . PHE A 1 172 ? -12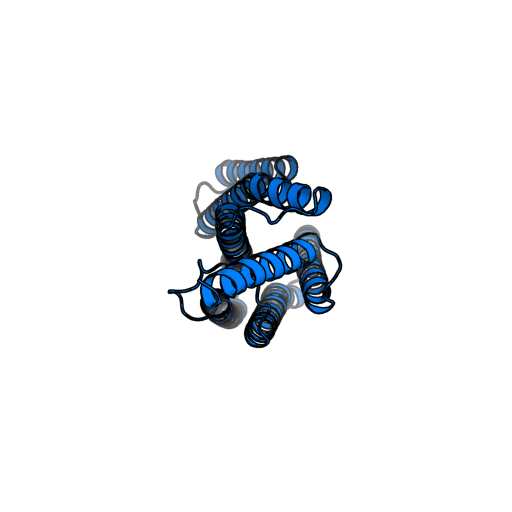.802 -9.978 4.205 1.00 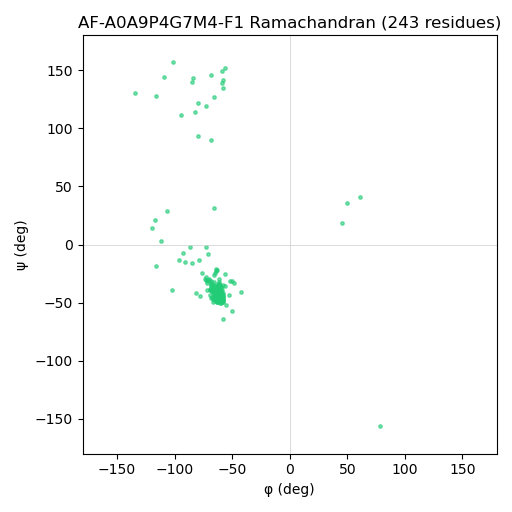89.81 172 PHE A CA 1
ATOM 1390 C C . PHE A 1 172 ? -12.621 -10.504 5.632 1.00 89.81 172 PHE A C 1
ATOM 1392 O O . PHE A 1 172 ? -13.457 -10.235 6.497 1.00 89.81 172 PHE A O 1
ATOM 1399 N N . ALA A 1 173 ? -11.525 -11.214 5.912 1.00 89.38 173 ALA A N 1
ATOM 1400 C CA . ALA A 1 173 ? -11.251 -11.744 7.245 1.00 89.38 173 ALA A CA 1
ATOM 1401 C C . ALA A 1 173 ? -11.097 -10.626 8.294 1.00 89.38 173 ALA A C 1
ATOM 1403 O O . ALA A 1 173 ? -11.695 -10.698 9.373 1.00 89.38 173 ALA A O 1
ATOM 1404 N N . VAL A 1 174 ? -10.351 -9.564 7.967 1.00 89.25 174 VAL A N 1
ATOM 1405 C CA . VAL A 1 174 ? -10.179 -8.393 8.843 1.00 89.25 174 VAL A CA 1
ATOM 1406 C C . VAL A 1 174 ? -11.505 -7.648 9.038 1.00 89.25 174 VAL A C 1
ATOM 1408 O O . VAL A 1 174 ? -11.809 -7.237 10.158 1.00 89.25 174 VAL A O 1
ATOM 1411 N N . MET A 1 175 ? -12.332 -7.539 7.993 1.00 87.81 175 MET A N 1
ATOM 1412 C CA . MET A 1 175 ? -13.649 -6.892 8.043 1.00 87.81 175 MET A CA 1
ATOM 1413 C C . MET A 1 175 ? -14.662 -7.657 8.910 1.00 87.81 175 MET A C 1
ATOM 1415 O O . MET A 1 175 ? -15.441 -7.053 9.652 1.00 87.81 175 MET A O 1
ATOM 1419 N N . VAL A 1 176 ? -14.669 -8.991 8.837 1.00 87.38 176 VAL A N 1
ATOM 1420 C CA . VAL A 1 176 ? -15.602 -9.845 9.594 1.00 87.38 176 VAL A CA 1
ATOM 1421 C C . VAL A 1 176 ? -15.249 -9.896 11.083 1.00 87.38 176 VAL A C 1
ATOM 1423 O O . VAL A 1 176 ? -16.141 -10.051 11.926 1.00 87.38 176 VAL A O 1
ATOM 1426 N N . LEU A 1 177 ? -13.972 -9.713 11.427 1.00 86.19 177 LEU A N 1
ATOM 1427 C CA . LEU A 1 177 ? -13.470 -9.793 12.795 1.00 86.19 177 LEU A CA 1
ATOM 1428 C C . LEU A 1 177 ? -14.291 -8.952 13.806 1.00 86.19 177 LEU A C 1
ATOM 1430 O O . LEU A 1 177 ? -14.831 -9.545 14.750 1.00 86.19 177 LEU A O 1
ATOM 1434 N N . PRO A 1 178 ? -14.470 -7.623 13.643 1.00 78.38 178 PRO A N 1
ATOM 1435 C CA . PRO A 1 178 ? -15.241 -6.814 14.591 1.00 78.38 178 PRO A CA 1
ATOM 1436 C C . PRO A 1 178 ? -16.736 -7.178 14.619 1.00 78.38 178 PRO A C 1
ATOM 1438 O O . PRO A 1 178 ? -17.358 -7.130 15.685 1.00 78.38 178 PRO A O 1
ATOM 1441 N N . LEU A 1 179 ? -17.326 -7.605 13.493 1.00 81.06 179 LEU A N 1
ATOM 1442 C CA . LEU A 1 179 ? -18.757 -7.943 13.402 1.00 81.06 179 LEU A CA 1
ATOM 1443 C C . LEU A 1 179 ? -19.155 -9.079 14.354 1.00 81.06 179 LEU A C 1
ATOM 1445 O O . LEU A 1 179 ? -20.251 -9.062 14.922 1.00 81.06 179 LEU A O 1
ATOM 1449 N N . SER A 1 180 ? -18.254 -10.040 14.567 1.00 76.00 180 SER A N 1
ATOM 1450 C CA . SER A 1 180 ? -18.475 -11.171 15.476 1.00 76.00 180 SER A CA 1
ATOM 1451 C C . SER A 1 180 ? -18.685 -10.741 16.938 1.00 76.00 180 SER A C 1
ATOM 1453 O O . SER A 1 180 ? -19.492 -11.340 17.654 1.00 76.00 180 SER A O 1
ATOM 1455 N N . VAL A 1 181 ? -18.008 -9.672 17.372 1.00 73.62 181 VAL A N 1
ATOM 1456 C CA . VAL A 1 181 ? -18.128 -9.095 18.722 1.00 73.62 181 VAL A CA 1
ATOM 1457 C C . VAL A 1 181 ? -19.348 -8.194 18.816 1.00 73.62 181 VAL A C 1
ATOM 1459 O O . VAL A 1 181 ? -20.100 -8.252 19.788 1.00 73.62 181 VAL A O 1
ATOM 1462 N N . LEU A 1 182 ? -19.574 -7.396 17.776 1.00 72.75 182 LEU A N 1
ATOM 1463 C CA . LEU A 1 182 ? -20.668 -6.433 17.702 1.00 72.75 182 LEU A CA 1
ATOM 1464 C C . LEU A 1 182 ? -22.052 -7.076 17.778 1.00 72.75 182 LEU A C 1
ATOM 1466 O O . LEU A 1 182 ? -22.954 -6.487 18.363 1.00 72.75 182 LEU A O 1
ATOM 1470 N N . ARG A 1 183 ? -22.224 -8.300 17.267 1.00 71.12 183 ARG A N 1
ATOM 1471 C CA . ARG A 1 183 ? -23.488 -9.043 17.417 1.00 71.12 183 ARG A CA 1
ATOM 1472 C C . ARG A 1 183 ? -23.814 -9.410 18.868 1.00 71.12 183 ARG A C 1
ATOM 1474 O O . ARG A 1 183 ? -24.979 -9.617 19.181 1.00 71.12 183 ARG A O 1
ATOM 1481 N N . LYS A 1 184 ? -22.810 -9.506 19.745 1.00 67.62 184 LYS A N 1
ATOM 1482 C CA . LYS A 1 184 ? -22.981 -9.941 21.142 1.00 67.62 184 LYS A CA 1
ATOM 1483 C C . LYS A 1 184 ? -23.114 -8.783 22.131 1.00 67.62 184 LYS A C 1
ATOM 1485 O O . LYS A 1 184 ? -23.506 -9.015 23.270 1.00 67.62 184 LYS A O 1
ATOM 1490 N N . LEU A 1 185 ? -22.794 -7.552 21.726 1.00 66.31 185 LEU A N 1
ATOM 1491 C CA . LEU A 1 185 ? -22.721 -6.402 22.625 1.00 66.31 185 LEU A CA 1
ATOM 1492 C C . LEU A 1 185 ? -23.778 -5.350 22.249 1.00 66.31 185 LEU A C 1
ATOM 1494 O O . LEU A 1 185 ? -23.851 -4.918 21.102 1.00 66.31 185 LEU A O 1
ATOM 1498 N N . ARG A 1 186 ? -24.597 -4.901 23.215 1.00 65.31 186 ARG A N 1
ATOM 1499 C CA . ARG A 1 186 ? -25.498 -3.742 23.042 1.00 65.31 186 ARG A CA 1
ATOM 1500 C C . ARG A 1 186 ? -24.655 -2.467 22.920 1.00 65.31 186 ARG A C 1
ATOM 1502 O O . ARG A 1 186 ? -24.297 -1.841 23.912 1.00 65.31 186 ARG A O 1
ATOM 1509 N N . ILE A 1 187 ? -24.293 -2.126 21.690 1.00 65.12 187 ILE A N 1
ATOM 1510 C CA . ILE A 1 187 ? -23.323 -1.074 21.366 1.00 65.12 187 ILE A CA 1
ATOM 1511 C C . ILE A 1 187 ? -23.992 0.311 21.324 1.00 65.12 187 ILE A C 1
ATOM 1513 O O . ILE A 1 187 ? -25.098 0.471 2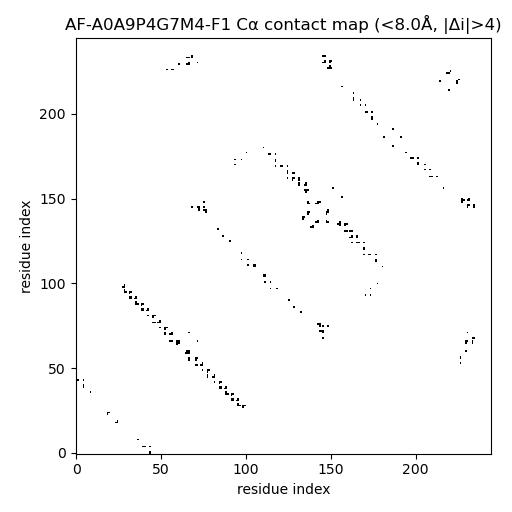0.802 1.00 65.12 187 ILE A O 1
ATOM 1517 N N . ARG A 1 188 ? -23.303 1.337 21.847 1.00 68.94 188 ARG A N 1
ATOM 1518 C CA . ARG A 1 188 ? -23.742 2.747 21.786 1.00 68.94 188 ARG A CA 1
ATOM 1519 C C . ARG A 1 188 ? -23.688 3.268 20.341 1.00 68.94 188 ARG A C 1
ATOM 1521 O O . ARG A 1 188 ? -22.785 2.917 19.584 1.00 68.94 188 ARG A O 1
ATOM 1528 N N . LYS A 1 189 ? -24.615 4.156 19.954 1.00 69.50 189 LYS A N 1
ATOM 1529 C CA . LYS A 1 189 ? -24.752 4.669 18.568 1.00 69.50 189 LYS A CA 1
ATOM 1530 C C . LYS A 1 189 ? -23.445 5.234 17.972 1.00 69.50 189 LYS A C 1
ATOM 1532 O O . LYS A 1 189 ? -23.218 5.092 16.776 1.00 69.50 189 LYS A O 1
ATOM 1537 N N . THR A 1 190 ? -22.560 5.800 18.794 1.00 63.94 190 THR A N 1
ATOM 1538 C CA . THR A 1 190 ? -21.257 6.349 18.371 1.00 63.94 190 THR A CA 1
ATOM 1539 C C . THR A 1 190 ? -20.257 5.279 17.921 1.00 63.94 190 THR A C 1
ATOM 1541 O O . THR A 1 190 ? -19.570 5.453 16.921 1.00 63.94 190 THR A O 1
ATOM 1544 N N . GLN A 1 191 ? -20.213 4.130 18.595 1.00 68.94 191 GLN A N 1
ATOM 1545 C CA . GLN A 1 191 ? -19.372 2.992 18.200 1.00 68.94 191 GLN A CA 1
ATOM 1546 C C . GLN A 1 191 ? -19.894 2.315 16.923 1.00 68.94 191 GLN A C 1
ATOM 1548 O O . GLN A 1 191 ? -19.111 1.821 16.113 1.00 68.94 191 GLN A O 1
ATOM 1553 N N . LYS A 1 192 ? -21.216 2.353 16.704 1.00 74.12 192 LYS A N 1
ATOM 1554 C CA . LYS A 1 192 ? -21.840 1.881 15.460 1.00 74.12 192 LYS A CA 1
ATOM 1555 C C . LYS A 1 192 ? -21.386 2.705 14.248 1.00 74.12 192 LYS A C 1
ATOM 1557 O O . LYS A 1 192 ? -21.166 2.128 13.191 1.00 74.12 192 LYS A O 1
ATOM 1562 N N . LEU A 1 193 ? -21.192 4.019 14.403 1.00 74.06 193 LEU A N 1
ATOM 1563 C CA . LEU A 1 193 ? -20.709 4.883 13.320 1.00 74.06 193 LEU A CA 1
ATOM 1564 C C . LEU A 1 193 ? -19.269 4.544 12.909 1.00 74.06 193 LEU A C 1
ATOM 1566 O O . LEU A 1 193 ? -18.995 4.397 11.721 1.00 74.06 193 LEU A O 1
ATOM 1570 N N . GLY A 1 194 ? -18.368 4.357 13.879 1.00 73.75 194 GLY A N 1
ATOM 1571 C CA . GLY A 1 194 ? -16.986 3.953 13.598 1.00 73.75 194 GLY A CA 1
ATOM 1572 C C . GLY A 1 194 ? -16.907 2.616 12.858 1.00 73.75 194 GLY A C 1
ATOM 1573 O O . GLY A 1 194 ? -16.138 2.477 11.912 1.00 73.75 194 GLY A O 1
ATOM 1574 N N . LEU A 1 195 ? -17.762 1.657 13.223 1.00 74.56 195 LEU A N 1
ATOM 1575 C CA . LEU A 1 195 ? -17.861 0.386 12.510 1.00 74.56 195 LEU A CA 1
ATOM 1576 C C . LEU A 1 195 ? -18.313 0.562 11.058 1.00 74.56 195 LEU A C 1
ATOM 1578 O O . LEU A 1 195 ? -17.708 -0.026 10.168 1.00 74.56 195 LEU A O 1
ATOM 1582 N N . VAL A 1 196 ? -19.374 1.343 10.824 1.00 79.69 196 VAL A N 1
ATOM 1583 C CA . VAL A 1 196 ? -19.893 1.587 9.469 1.00 79.69 196 VAL A CA 1
ATOM 1584 C C . VAL A 1 196 ? -18.816 2.229 8.600 1.00 79.69 196 VAL A C 1
ATOM 1586 O O . VAL A 1 196 ? -18.613 1.789 7.476 1.00 79.69 196 VAL A O 1
ATOM 1589 N N . LEU A 1 197 ? -18.077 3.205 9.133 1.00 80.25 197 LEU A N 1
ATOM 1590 C CA . LEU A 1 197 ? -16.976 3.839 8.407 1.00 80.25 197 LEU A CA 1
ATOM 1591 C C . LEU A 1 197 ? -15.887 2.836 8.020 1.00 80.25 197 LEU A C 1
ATOM 1593 O O . LEU A 1 197 ? -15.481 2.806 6.862 1.00 80.25 197 LEU A O 1
ATOM 1597 N N . VAL A 1 198 ? -15.437 1.993 8.953 1.00 80.25 198 VAL A N 1
ATOM 1598 C CA . VAL A 1 198 ? -14.394 1.004 8.639 1.00 80.25 198 VAL A CA 1
ATOM 1599 C C . VAL A 1 198 ? -14.896 -0.033 7.633 1.00 80.25 198 VAL A C 1
ATOM 1601 O O . VAL A 1 198 ? -14.180 -0.369 6.696 1.00 80.25 198 VAL A O 1
ATOM 1604 N N . PHE A 1 199 ? -16.146 -0.476 7.767 1.00 82.56 199 PHE A N 1
ATOM 1605 C CA . PHE A 1 199 ? -16.769 -1.400 6.822 1.00 82.56 199 PHE A CA 1
ATOM 1606 C C . PHE A 1 199 ? -16.839 -0.812 5.405 1.00 82.56 199 PHE A C 1
ATOM 1608 O O . PHE A 1 199 ? -16.444 -1.471 4.445 1.00 82.56 199 PHE A O 1
ATOM 1615 N N . SER A 1 200 ? -17.266 0.446 5.271 1.00 85.62 200 SER A N 1
ATOM 1616 C CA . SER A 1 200 ? -17.304 1.144 3.982 1.00 85.62 200 SER A CA 1
ATOM 1617 C C . SER A 1 200 ? -15.918 1.284 3.355 1.00 85.62 200 SER A C 1
ATOM 1619 O O . SER A 1 200 ? -15.771 1.096 2.150 1.00 85.62 200 SER A O 1
ATOM 1621 N N . VAL A 1 201 ? -14.891 1.577 4.160 1.00 84.69 201 VAL A N 1
ATOM 1622 C CA . VAL A 1 201 ? -13.507 1.667 3.672 1.00 84.69 201 VAL A CA 1
ATOM 1623 C C . VAL A 1 201 ? -13.011 0.307 3.175 1.00 84.69 201 VAL A C 1
ATOM 1625 O O . VAL A 1 201 ? -12.450 0.254 2.086 1.00 84.69 201 VAL A O 1
ATOM 1628 N N . CYS A 1 202 ? -13.264 -0.787 3.900 1.00 82.06 202 CYS A N 1
ATOM 1629 C CA . CYS A 1 202 ? -12.886 -2.136 3.459 1.00 82.06 202 CYS A CA 1
ATOM 1630 C C . CYS A 1 202 ? -13.599 -2.559 2.165 1.00 82.06 202 CYS A C 1
ATOM 1632 O O . CYS A 1 202 ? -12.983 -3.127 1.269 1.00 82.06 202 CYS A O 1
ATOM 1634 N N . LEU A 1 203 ? -14.893 -2.263 2.022 1.00 86.44 203 LEU A N 1
ATOM 1635 C CA . LEU A 1 203 ? -15.603 -2.549 0.772 1.00 86.44 203 LEU A CA 1
ATOM 1636 C C . LEU A 1 203 ? -15.038 -1.745 -0.401 1.00 86.44 203 LEU A C 1
ATOM 1638 O O . LEU A 1 203 ? -14.894 -2.275 -1.502 1.00 86.44 203 LEU A O 1
ATOM 1642 N N . LEU A 1 204 ? -14.686 -0.480 -0.161 1.00 87.81 204 LEU A N 1
ATOM 1643 C CA . LEU A 1 204 ? -14.053 0.357 -1.169 1.00 87.81 204 LEU A CA 1
ATOM 1644 C C . LEU A 1 204 ? -12.677 -0.191 -1.571 1.00 87.81 204 LEU A C 1
ATOM 1646 O O . LEU A 1 204 ? -12.375 -0.215 -2.763 1.00 87.81 204 LEU A O 1
ATOM 1650 N N . THR A 1 205 ? -11.850 -0.656 -0.625 1.00 83.38 205 THR A N 1
ATOM 1651 C CA . THR A 1 205 ? -10.539 -1.241 -0.960 1.00 83.38 205 THR A CA 1
ATOM 1652 C C . THR A 1 205 ? -10.685 -2.501 -1.803 1.00 83.38 205 THR A C 1
ATOM 1654 O O . THR A 1 205 ? -10.019 -2.597 -2.832 1.00 83.38 205 THR A O 1
ATOM 1657 N N . ILE A 1 206 ? -11.615 -3.394 -1.448 1.00 86.06 206 ILE A N 1
ATOM 1658 C CA . ILE A 1 206 ? -11.912 -4.609 -2.222 1.00 86.06 206 ILE A CA 1
ATOM 1659 C C . ILE A 1 206 ? -12.389 -4.252 -3.637 1.00 86.06 206 ILE A C 1
ATOM 1661 O O . ILE A 1 206 ? -11.892 -4.804 -4.618 1.00 86.06 206 ILE A O 1
ATOM 1665 N N . ALA A 1 207 ? -13.320 -3.302 -3.772 1.00 88.00 207 ALA A N 1
ATOM 1666 C CA . ALA A 1 207 ? -13.833 -2.881 -5.075 1.00 88.00 207 ALA A CA 1
ATOM 1667 C C . ALA A 1 207 ? -12.730 -2.287 -5.967 1.00 88.00 207 ALA A C 1
ATOM 1669 O O . ALA A 1 207 ? -12.635 -2.619 -7.150 1.00 88.00 207 ALA A O 1
ATOM 1670 N N . LEU A 1 208 ? -11.863 -1.440 -5.401 1.00 86.75 208 LEU A N 1
ATOM 1671 C CA . LEU A 1 208 ? -10.730 -0.855 -6.119 1.00 86.75 208 LEU A CA 1
ATOM 1672 C C . LEU A 1 208 ? -9.692 -1.907 -6.517 1.00 86.75 208 LEU A C 1
ATOM 1674 O O . LEU A 1 208 ? -9.098 -1.797 -7.591 1.00 86.75 208 LEU A O 1
ATOM 1678 N N . GLU A 1 209 ? -9.459 -2.913 -5.679 1.00 83.88 209 GLU A N 1
ATOM 1679 C CA . GLU A 1 209 ? -8.560 -4.016 -6.003 1.00 83.88 209 GLU A CA 1
ATOM 1680 C C . GLU A 1 209 ? -9.102 -4.869 -7.151 1.00 83.88 209 GLU A C 1
ATOM 1682 O O . GLU A 1 209 ? -8.377 -5.105 -8.117 1.00 83.88 209 GLU A O 1
ATOM 1687 N N . LEU A 1 210 ? -10.381 -5.251 -7.106 1.00 85.25 210 LEU A N 1
ATOM 1688 C CA . LEU A 1 210 ? -11.027 -5.995 -8.189 1.00 85.25 210 LEU A CA 1
ATOM 1689 C C . LEU A 1 210 ? -11.026 -5.201 -9.496 1.00 85.25 210 LEU A C 1
ATOM 1691 O O . LEU A 1 210 ? -10.685 -5.742 -10.543 1.00 85.25 210 LEU A O 1
ATOM 1695 N N . PHE A 1 211 ? -11.334 -3.904 -9.437 1.00 86.12 211 PHE A N 1
ATOM 1696 C CA . PHE A 1 211 ? -11.273 -3.028 -10.604 1.00 86.12 211 PHE A CA 1
ATOM 1697 C C . PHE A 1 211 ? -9.870 -3.005 -11.222 1.00 86.12 211 PHE A C 1
ATOM 1699 O O . PHE A 1 211 ? -9.710 -3.180 -12.430 1.00 86.12 211 PHE A O 1
ATOM 1706 N N . ARG A 1 212 ? -8.830 -2.841 -10.394 1.00 79.81 212 ARG A N 1
ATOM 1707 C CA . ARG A 1 212 ? -7.435 -2.892 -10.856 1.00 79.81 212 ARG A CA 1
ATOM 1708 C C . ARG A 1 212 ? -7.094 -4.250 -11.447 1.00 79.81 212 ARG A C 1
ATOM 1710 O O . ARG A 1 212 ? -6.432 -4.306 -12.477 1.00 79.81 212 ARG A O 1
ATOM 1717 N N . PHE A 1 213 ? -7.520 -5.329 -10.808 1.00 81.62 213 PHE A N 1
ATOM 1718 C CA . PHE A 1 213 ? -7.250 -6.683 -11.262 1.00 81.62 213 PHE A CA 1
ATOM 1719 C C . PHE A 1 213 ? -7.884 -6.960 -12.632 1.00 81.62 213 PHE A C 1
ATOM 1721 O O . PHE A 1 213 ? -7.176 -7.379 -13.544 1.00 81.62 213 PHE A O 1
ATOM 1728 N N . VAL A 1 214 ? -9.164 -6.619 -12.816 1.00 81.62 214 VAL A N 1
ATOM 1729 C CA . VAL A 1 214 ? -9.865 -6.758 -14.104 1.00 81.62 214 VAL A CA 1
ATOM 1730 C C . VAL A 1 214 ? -9.174 -5.945 -15.196 1.00 81.62 214 VAL A C 1
ATOM 1732 O O . VAL A 1 214 ? -8.901 -6.485 -16.262 1.00 81.62 214 VAL A O 1
ATOM 1735 N N . ARG A 1 215 ? -8.793 -4.687 -14.931 1.00 76.56 215 ARG A N 1
ATOM 1736 C CA . ARG A 1 215 ? -8.073 -3.870 -15.927 1.00 76.56 215 ARG A CA 1
ATOM 1737 C C . ARG A 1 215 ? -6.721 -4.452 -16.333 1.00 76.56 215 ARG A C 1
ATOM 1739 O O . ARG A 1 215 ? -6.330 -4.323 -17.487 1.00 76.56 215 ARG A O 1
ATOM 1746 N N . ASN A 1 216 ? -6.016 -5.100 -15.405 1.00 71.00 216 ASN A N 1
ATOM 1747 C CA . ASN A 1 216 ? -4.763 -5.785 -15.724 1.00 71.00 216 ASN A CA 1
ATOM 1748 C C . ASN A 1 216 ? -4.987 -7.068 -16.547 1.00 71.00 216 ASN A C 1
ATOM 1750 O O . ASN A 1 216 ? -4.117 -7.421 -17.335 1.00 71.00 216 ASN A O 1
ATOM 1754 N N . LEU A 1 217 ? -6.112 -7.771 -16.365 1.00 71.50 217 LEU A N 1
ATOM 1755 C CA . LEU A 1 217 ? -6.427 -8.989 -17.122 1.00 71.50 217 LEU A CA 1
ATOM 1756 C C . LEU A 1 217 ? -6.925 -8.699 -18.536 1.00 71.50 217 LEU A C 1
ATOM 1758 O O . LEU A 1 217 ? -6.493 -9.360 -19.473 1.00 71.50 217 LEU A O 1
ATOM 1762 N N . THR A 1 218 ? -7.817 -7.720 -18.692 1.00 67.25 218 THR A N 1
ATOM 1763 C CA . THR A 1 218 ? -8.441 -7.409 -19.986 1.00 67.25 218 THR A CA 1
ATOM 1764 C C . THR A 1 218 ? -7.474 -6.719 -20.956 1.00 67.25 218 THR A C 1
ATOM 1766 O O . THR A 1 218 ? -7.842 -6.470 -22.095 1.00 67.25 218 THR A O 1
ATOM 1769 N N . GLY A 1 219 ? -6.230 -6.442 -20.541 1.00 57.97 219 GLY A N 1
ATOM 1770 C CA . GLY A 1 219 ? -5.220 -5.864 -21.429 1.00 57.97 219 GLY A CA 1
ATOM 1771 C C . GLY A 1 219 ? -5.644 -4.497 -21.961 1.00 57.97 219 GLY A C 1
ATOM 1772 O O . GLY A 1 219 ? -5.469 -4.219 -23.135 1.00 57.97 219 GLY A O 1
ATOM 1773 N N . ASP A 1 220 ? -6.246 -3.674 -21.103 1.00 51.50 220 ASP A N 1
ATOM 1774 C CA . ASP A 1 220 ? -6.772 -2.354 -21.463 1.00 51.50 220 ASP A CA 1
ATOM 1775 C C . ASP A 1 220 ? -5.671 -1.466 -22.083 1.00 51.50 220 ASP A C 1
ATOM 1777 O O . ASP A 1 220 ? -4.507 -1.593 -21.676 1.00 51.50 220 ASP A O 1
ATOM 1781 N N . ASP A 1 221 ? -6.030 -0.518 -22.962 1.00 51.34 221 ASP A N 1
ATOM 1782 C CA . ASP A 1 221 ? -5.158 0.506 -23.597 1.00 51.34 221 ASP A CA 1
ATOM 1783 C C . ASP A 1 221 ? -4.587 1.517 -22.578 1.00 51.34 221 ASP A C 1
ATOM 1785 O O . ASP A 1 221 ? -4.388 2.709 -22.817 1.00 51.34 221 ASP A O 1
ATOM 1789 N N . THR A 1 222 ? -4.358 1.063 -21.354 1.00 56.59 222 THR A N 1
ATOM 1790 C CA . THR A 1 222 ? -3.614 1.788 -20.346 1.00 56.59 222 THR A CA 1
ATOM 1791 C C . THR A 1 222 ? -2.214 2.075 -20.861 1.00 56.59 222 THR A C 1
ATOM 1793 O O . THR A 1 222 ? -1.549 1.210 -21.430 1.00 56.59 222 THR A O 1
ATOM 1796 N N . THR A 1 223 ? -1.742 3.287 -20.576 1.00 60.06 223 THR A N 1
ATOM 1797 C CA . THR A 1 223 ? -0.409 3.784 -20.927 1.00 60.06 223 THR A CA 1
ATOM 1798 C C . THR A 1 223 ? 0.675 2.732 -20.686 1.00 60.06 223 THR A C 1
ATOM 1800 O O . THR A 1 223 ? 1.527 2.535 -21.534 1.00 60.06 223 THR A O 1
ATOM 1803 N N . ASN A 1 224 ? 0.605 1.980 -19.584 1.00 63.47 224 ASN A N 1
ATOM 1804 C CA . ASN A 1 224 ? 1.589 0.945 -19.267 1.00 63.47 224 ASN A CA 1
ATOM 1805 C C . ASN A 1 224 ? 1.621 -0.208 -20.281 1.00 63.47 224 ASN A C 1
ATOM 1807 O O . ASN A 1 224 ? 2.709 -0.625 -20.650 1.00 63.47 224 ASN A O 1
ATOM 1811 N N . ASN A 1 225 ? 0.473 -0.712 -20.744 1.00 65.44 225 ASN A N 1
ATOM 1812 C CA . ASN A 1 225 ? 0.429 -1.808 -21.720 1.00 65.44 225 ASN A CA 1
ATOM 1813 C C . ASN A 1 225 ? 0.969 -1.362 -23.083 1.00 65.44 225 ASN A C 1
ATOM 1815 O O . ASN A 1 225 ? 1.749 -2.087 -23.696 1.00 65.44 225 ASN A O 1
ATOM 1819 N N . VAL A 1 226 ? 0.640 -0.135 -23.496 1.00 66.75 226 VAL A N 1
ATOM 1820 C CA . VAL A 1 226 ? 1.206 0.485 -24.703 1.00 66.75 226 VAL A CA 1
ATOM 1821 C C . VAL A 1 226 ? 2.723 0.658 -24.557 1.00 66.75 226 VAL A C 1
ATOM 1823 O O . VAL A 1 226 ? 3.482 0.287 -25.444 1.00 66.75 226 VAL A O 1
ATOM 1826 N N . LEU A 1 227 ? 3.194 1.134 -23.402 1.00 69.75 227 LEU A N 1
ATOM 1827 C CA . LEU A 1 227 ? 4.624 1.275 -23.108 1.00 69.75 227 LEU A CA 1
ATOM 1828 C C . LEU A 1 227 ? 5.366 -0.070 -23.094 1.00 69.75 227 LEU A C 1
ATOM 1830 O O . LEU A 1 227 ? 6.518 -0.130 -23.520 1.00 69.75 227 LEU A O 1
ATOM 1834 N N . TYR A 1 228 ? 4.724 -1.145 -22.626 1.00 70.25 228 TYR A N 1
ATOM 1835 C CA . TYR A 1 228 ? 5.289 -2.494 -22.679 1.00 70.25 228 TYR A CA 1
ATOM 1836 C C . TYR A 1 228 ? 5.395 -3.021 -24.110 1.00 70.25 228 TYR A C 1
ATOM 1838 O O . TYR A 1 228 ? 6.409 -3.631 -24.433 1.00 70.25 228 TYR A O 1
ATOM 1846 N N . ALA A 1 229 ? 4.402 -2.759 -24.966 1.00 69.44 229 ALA A N 1
ATOM 1847 C CA . ALA A 1 229 ? 4.457 -3.136 -26.378 1.00 69.44 229 ALA A CA 1
ATOM 1848 C C . ALA A 1 229 ? 5.641 -2.461 -27.089 1.00 69.44 229 ALA A C 1
ATOM 1850 O O . ALA A 1 229 ? 6.440 -3.130 -27.735 1.00 69.44 229 ALA A O 1
ATOM 1851 N N . VAL A 1 230 ? 5.832 -1.162 -26.851 1.00 72.62 230 VAL A N 1
ATOM 1852 C CA . VAL A 1 230 ? 6.969 -0.395 -27.390 1.00 72.62 230 VAL A CA 1
ATOM 1853 C C . VAL A 1 230 ? 8.298 -0.921 -26.871 1.00 72.62 230 VAL A C 1
ATOM 1855 O O . VAL A 1 230 ? 9.254 -1.080 -27.627 1.00 72.62 230 VAL A O 1
ATOM 1858 N N . ALA A 1 231 ? 8.375 -1.206 -25.570 1.00 69.75 231 ALA A N 1
ATOM 1859 C CA . ALA A 1 231 ? 9.571 -1.794 -24.987 1.00 69.75 231 ALA A CA 1
ATOM 1860 C C . ALA A 1 231 ? 9.896 -3.149 -25.639 1.00 69.75 231 ALA A C 1
ATOM 1862 O O . ALA A 1 231 ? 11.056 -3.411 -25.940 1.00 69.75 231 ALA A O 1
ATOM 1863 N N . LEU A 1 232 ? 8.887 -3.979 -25.915 1.00 72.50 232 LEU A N 1
ATOM 1864 C CA . LEU A 1 232 ? 9.066 -5.273 -26.570 1.00 72.50 232 LEU A CA 1
ATOM 1865 C C . LEU A 1 232 ? 9.584 -5.124 -28.010 1.00 72.50 232 LEU A C 1
ATOM 1867 O O . LEU A 1 232 ? 10.536 -5.804 -28.383 1.00 72.50 232 LEU A O 1
ATOM 1871 N N . GLU A 1 233 ? 9.007 -4.206 -28.791 1.00 70.44 233 GLU A N 1
ATOM 1872 C CA . GLU A 1 233 ? 9.445 -3.911 -30.165 1.00 70.44 233 GLU A CA 1
ATOM 1873 C C . GLU A 1 233 ? 10.901 -3.436 -30.207 1.00 70.44 233 GLU A C 1
ATOM 1875 O O . GLU A 1 233 ? 11.699 -3.932 -31.000 1.00 70.44 233 GLU A O 1
ATOM 1880 N N . THR A 1 234 ? 11.285 -2.533 -29.301 1.00 68.75 234 THR A N 1
ATOM 1881 C CA . THR A 1 234 ? 12.668 -2.032 -29.244 1.00 68.75 234 THR A CA 1
ATOM 1882 C C . THR A 1 234 ? 13.678 -3.101 -28.852 1.00 68.75 234 THR A C 1
ATOM 1884 O O . THR A 1 234 ? 14.770 -3.147 -29.414 1.00 68.75 234 THR A O 1
ATOM 1887 N N . VAL A 1 235 ? 13.327 -3.981 -27.909 1.00 69.38 235 VAL A N 1
ATOM 1888 C CA . VAL A 1 235 ? 14.187 -5.103 -27.517 1.00 69.38 235 VAL A CA 1
ATOM 1889 C C . VAL A 1 235 ? 14.357 -6.063 -28.693 1.00 69.38 235 VAL A C 1
ATOM 1891 O O . VAL A 1 235 ? 15.484 -6.461 -28.980 1.00 69.38 235 VAL A O 1
ATOM 1894 N N . ALA A 1 236 ? 13.278 -6.365 -29.420 1.00 71.19 236 ALA A N 1
ATOM 1895 C CA . ALA A 1 236 ? 13.333 -7.217 -30.605 1.00 71.19 236 ALA A CA 1
ATOM 1896 C C . ALA A 1 236 ? 14.197 -6.608 -31.726 1.00 71.19 236 ALA A C 1
ATOM 1898 O O . ALA A 1 236 ? 14.957 -7.329 -32.373 1.00 71.19 236 ALA A O 1
ATOM 1899 N N . GLU A 1 237 ? 14.143 -5.289 -31.937 1.00 70.56 237 GLU A N 1
ATOM 1900 C CA . GLU A 1 237 ? 14.986 -4.607 -32.928 1.00 70.56 237 GLU A CA 1
ATOM 1901 C C . GLU A 1 237 ? 16.479 -4.643 -32.547 1.00 70.56 237 GLU A C 1
ATOM 1903 O O . GLU A 1 237 ? 17.345 -4.847 -33.403 1.00 70.56 237 GLU A O 1
ATOM 1908 N N . VAL A 1 238 ? 16.791 -4.475 -31.257 1.00 65.62 238 VAL A N 1
ATOM 1909 C CA . VAL A 1 238 ? 18.168 -4.532 -30.740 1.00 65.62 238 VAL A CA 1
ATOM 1910 C C . VAL A 1 238 ? 18.730 -5.955 -30.806 1.00 65.62 238 VAL A C 1
ATOM 1912 O O . VAL A 1 238 ? 19.867 -6.136 -31.243 1.00 65.62 238 VAL A O 1
ATOM 1915 N N . GLU A 1 239 ? 17.951 -6.971 -30.427 1.00 63.91 239 GLU A N 1
ATOM 1916 C CA . GLU A 1 239 ? 18.370 -8.373 -30.549 1.00 63.91 239 GLU A CA 1
ATOM 1917 C C . GLU A 1 239 ? 18.520 -8.797 -32.015 1.00 63.91 239 GLU A C 1
ATOM 1919 O O . GLU A 1 239 ? 19.504 -9.447 -32.362 1.00 63.91 239 GLU A O 1
ATOM 1924 N N . GLY A 1 240 ? 17.618 -8.359 -32.901 1.00 58.91 240 GLY A N 1
ATOM 1925 C CA . GLY A 1 240 ? 17.709 -8.618 -34.339 1.00 58.91 240 GLY A CA 1
ATOM 1926 C C . GLY A 1 240 ? 18.970 -8.033 -34.982 1.00 58.91 240 GLY A C 1
ATOM 1927 O O . GLY A 1 240 ? 19.576 -8.675 -35.836 1.00 58.91 240 GLY A O 1
ATOM 1928 N N . LYS A 1 241 ? 19.427 -6.856 -34.533 1.00 56.50 241 LYS A N 1
ATOM 1929 C CA . LYS A 1 241 ? 20.693 -6.251 -34.988 1.00 56.50 241 LYS A CA 1
ATOM 1930 C C . LYS A 1 241 ? 21.940 -7.000 -34.499 1.00 56.50 241 LYS A C 1
ATOM 1932 O O . LYS A 1 241 ? 22.935 -7.008 -35.214 1.00 56.50 241 LYS A O 1
ATOM 1937 N N . ASN A 1 242 ? 21.888 -7.662 -33.342 1.00 52.19 242 ASN A N 1
ATOM 1938 C CA . ASN A 1 242 ? 23.014 -8.434 -32.793 1.00 52.19 242 ASN A CA 1
ATOM 1939 C C . ASN A 1 242 ? 23.210 -9.820 -33.436 1.00 52.19 242 ASN A C 1
ATOM 1941 O O . ASN A 1 242 ? 24.239 -10.443 -33.207 1.00 52.19 242 ASN A O 1
ATOM 1945 N N . ILE A 1 243 ? 22.245 -10.324 -34.213 1.00 47.47 243 ILE A N 1
ATOM 1946 C CA . ILE A 1 243 ? 22.344 -11.638 -34.882 1.00 47.47 243 ILE A CA 1
ATOM 1947 C C . ILE A 1 243 ? 22.958 -11.513 -36.294 1.00 47.47 243 ILE A C 1
ATOM 1949 O O . ILE A 1 243 ? 23.377 -12.509 -36.879 1.00 47.47 243 ILE A O 1
ATOM 1953 N N . ILE A 1 244 ? 23.032 -10.295 -36.845 1.00 46.16 244 ILE A N 1
ATOM 1954 C CA . ILE A 1 244 ? 23.468 -10.025 -38.229 1.00 46.16 244 ILE A CA 1
ATOM 1955 C C . ILE A 1 244 ? 24.831 -9.292 -38.272 1.00 46.16 244 ILE A C 1
ATOM 1957 O O . ILE A 1 244 ? 25.301 -8.934 -39.351 1.00 46.16 244 ILE A O 1
ATOM 1961 N N . GLY A 1 245 ? 25.473 -9.057 -37.122 1.00 37.28 245 GLY A N 1
ATOM 1962 C CA . GLY A 1 245 ? 26.813 -8.458 -37.002 1.00 37.28 245 GLY A CA 1
ATOM 1963 C C . GLY A 1 245 ? 27.824 -9.447 -36.448 1.00 37.28 245 GLY A C 1
ATOM 1964 O O . GLY A 1 245 ? 28.985 -9.397 -36.908 1.00 37.28 245 GLY A O 1
#

Solvent-accessible surface area (backbone atoms only — not comparable to full-atom values): 13225 Å² total; per-residue (Å²): 109,67,70,60,52,52,50,51,50,52,53,50,52,50,51,49,54,52,42,56,75,73,61,76,65,92,53,76,36,56,57,34,47,52,53,24,51,50,29,49,52,53,32,52,51,44,56,57,61,45,50,58,44,50,51,50,48,51,50,19,60,77,66,75,43,76,59,58,69,67,47,50,29,51,44,46,46,45,52,51,51,36,52,52,32,50,50,52,25,54,53,31,46,52,51,22,52,53,46,45,51,46,70,74,46,61,88,38,69,71,52,52,54,54,47,50,54,46,50,53,50,42,52,53,34,49,51,51,38,52,52,29,64,57,50,44,49,49,62,77,92,38,58,69,37,53,66,52,61,32,52,87,47,74,65,35,54,52,34,51,50,55,37,49,54,34,50,48,55,40,50,50,47,62,62,49,55,61,53,68,54,54,77,77,46,97,72,56,74,72,61,52,50,57,51,51,51,53,49,52,51,53,52,50,52,46,52,53,49,52,52,52,50,50,48,65,69,72,65,48,93,44,69,66,54,56,53,28,52,53,46,39,53,44,46,50,54,54,54,57,55,65,76,78,110

Nearest PDB structures (foldseek):
  3ma9-assembly1_A  TM=4.680E-01  e=9.754E+00  Human immunodeficiency virus 1
  1r0d-assembly3_D  TM=3.755E-01  e=6.391E+00  Homo sapiens
  3caz-assembly1_A  TM=2.608E-01  e=7.020E+00  Galdieria sulphuraria
  4nqi-assembly1_B  TM=1.679E-01  e=9.306E+00  Dictyostelium discoideum

Organism: NCBI:txid1168544

Secondary structure (DSSP, 8-state):
-HHHHHHHHHHHHHHHHHHHHHH----HHHHHHHHHHHHHHHHHHHHHHHHHHHHHHHHHHHTT-PPPHHHHHHHHHHHHHHHHHHHHHHHHHHHHHHHHHHHHSTT-HHHHHHHHHHHHHHHHHHHHHHHHHHHTTSSGGGTT-HHHHH---HHHHHHHHHHHHHHHHHHHHHHHHHHHHHTTS---HHHHHHHHHHHHHHHHHHHHHHHHHHHHHTT---HHHHHHHHHHHHHHHHHHHHT--

Sequence (245 aa):
MWILTGFCILLTLGRYAIRYRVSLRFYKDDIAHLCALGWLIIFCTITQVMFGPTHIMLRSLELQTPPPPATISQFCRLQTAQGATFYFLHWTVKLAFLLFYRDLFWVSRSFIRAWWCVAIFVLLGLSVAIAGIITQRGPINRMDDPAVCATHNSYQQKARIYICVANVSTDFAVMVLPLSVLRKLRIRKTQKLGLVLVFSVCLLTIALELFRFVRNLTGDDTTNNVLYAVALETVAEVEGKNIIG

pLDDT: mean 79.04, std 10.93, range [37.28, 93.62]

Mean predicted aligned error: 8.75 Å

InterPro domains:
  IPR049326 Rhodopsin domain, fungi [PF20684] (15-233)
  IPR052337 Satratoxin biosynthesis SC1 cluster protein 4-like [PTHR33048] (1-227)